Protein AF-A0A6A4EP32-F1 (afdb_monomer_lite)

Foldseek 3Di:
DPPQPPLNVVDDPVLNVVLVVLVVVLVVLVVLLVVCPDPDPVNVPDLNQVSLLSNLVSLLVNLVSLLVSNLVSVVPDDPDDDDDDDPVVVVVVSLVVSLVVSLVSLVVSLVSLCDPSHVPPLSSLVSNLSSLQSNLVSCVSVVNLVSSLVSLVVSLVSCVVSVVVVSNVVSVVVNVVSVVVVVLVVVLVVLLVQVVVCVPDVRQRPLNQLQVLQQVQADPVQKHFLVSVQVSCVSVVPPDGDDPVRSVVLQVQLLVQVVVVPPDDDDDDDPSGIDHSLSVVCSVSDVVSSVVCVVVVVD

Secondary structure (DSSP, 8-state):
---PPTTGGGS-HHHHHHHHHHHHHHHHHHHHHHHHTS--GGGTT--HHHHHHHHHHHHHHHHHHHHHHHHHHHHHS------SSSHHHHHHHHHHHHHHHHHHHHHHHHHHHTSTTTTTSHHHHHHHHHHHHHHHHHHHHTT-HHHHHHHHHHHHHHHHHTT-HHHHHHHHHHHHHHHHHHHHHHHHHHHHHHHHHTTTS----HHHHHHHHHHHHS-TTSEEEGGGHHHHHHHTT-SSPPPHHHHHHHHHHHHHHHHHH-SS----PPPTTEEEHHHHHHHHH-HHHHHHHHHTT--

pLDDT: mean 77.13, std 17.12, range [27.31, 96.81]

InterPro domains:
  IPR011992 EF-hand domain pair [SSF47473] (206-289)

Sequence (299 aa):
MTILRPGSSVLKPGVRERQRELETVITKYELLLAIGRTKNPDFESIDQQQVIFRLAECRLALARVQRTAWQIDQNGQTPIQPSGDNENDEAVDAVETMQTTLHDMLEKTRRLYQLPEVVRSIVAVQGEVQVLIETGELFTFCGNHANAMSAYAEAIRLCYNVEDEATEAILTSKLRKLQRHADAAARVEALVVERASDGDNNGESERSKLKAAFEKVADDYGFLVKNQLQAFSGELGMHEALTNSEIDDMWRQMQQNDKSAHTRDDAQRPASNAISFDTFWRWWVSDAVYDYMMKHALI

Radius of gyration: 26.86 Å; chains: 1; bounding box: 58×41×77 Å

Structure (mmCIF, N/CA/C/O backbone):
data_AF-A0A6A4EP32-F1
#
_entry.id   AF-A0A6A4EP32-F1
#
loop_
_atom_site.group_PDB
_atom_site.id
_atom_site.type_symbol
_atom_site.label_atom_id
_atom_site.label_alt_id
_atom_site.label_comp_id
_atom_site.label_asym_id
_atom_site.label_entity_id
_atom_site.label_seq_id
_atom_site.pdbx_PDB_ins_code
_atom_site.Cartn_x
_atom_site.Cartn_y
_atom_site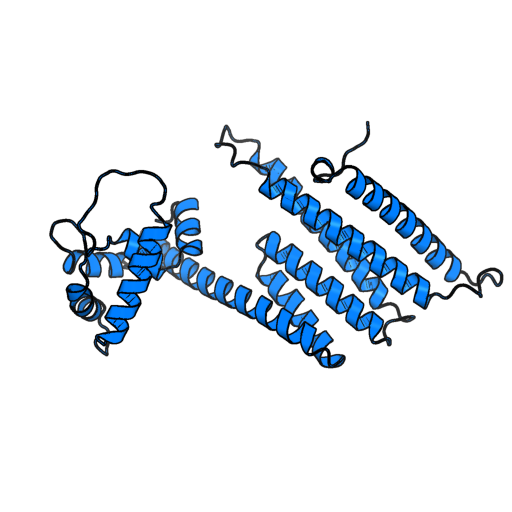.Cartn_z
_atom_site.occupancy
_atom_site.B_iso_or_equiv
_atom_site.auth_seq_id
_atom_site.auth_comp_id
_atom_site.auth_asym_id
_atom_site.auth_atom_id
_atom_site.pdbx_PDB_model_num
ATOM 1 N N . MET A 1 1 ? 18.122 8.004 30.024 1.00 27.31 1 MET A N 1
ATOM 2 C CA . MET A 1 1 ? 18.407 7.868 28.581 1.00 27.31 1 MET A CA 1
ATOM 3 C C . MET A 1 1 ? 17.093 7.631 27.859 1.00 27.31 1 MET A C 1
ATOM 5 O O . MET A 1 1 ? 16.527 6.556 27.981 1.00 27.31 1 MET A O 1
ATOM 9 N N . THR A 1 2 ? 16.548 8.645 27.187 1.00 29.61 2 THR A N 1
ATOM 10 C CA . THR A 1 2 ? 15.434 8.462 26.246 1.00 29.61 2 THR A CA 1
ATOM 11 C C . THR A 1 2 ? 15.975 7.705 25.045 1.00 29.61 2 THR A C 1
ATOM 13 O O . THR A 1 2 ? 16.729 8.282 24.267 1.00 29.61 2 THR A O 1
ATOM 16 N N . ILE A 1 3 ? 15.624 6.425 24.918 1.00 32.09 3 ILE A N 1
ATOM 17 C CA . ILE A 1 3 ? 15.825 5.672 23.680 1.00 32.09 3 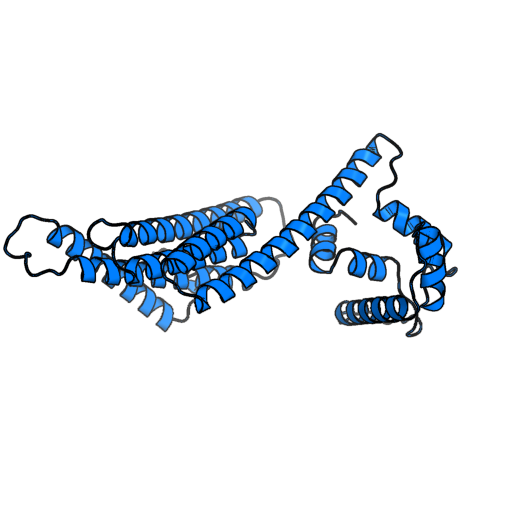ILE A CA 1
ATOM 18 C C . ILE A 1 3 ? 14.966 6.387 22.631 1.00 32.09 3 ILE A C 1
ATOM 20 O O . ILE A 1 3 ? 13.739 6.268 22.623 1.00 32.09 3 ILE A O 1
ATOM 24 N N . LEU A 1 4 ? 15.592 7.258 21.842 1.00 41.59 4 LEU A N 1
ATOM 25 C CA . LEU A 1 4 ? 14.943 7.903 20.711 1.00 41.59 4 LEU A CA 1
ATOM 26 C C . LEU A 1 4 ? 14.686 6.807 19.682 1.00 41.59 4 LEU A C 1
ATOM 28 O O . LEU A 1 4 ? 15.607 6.092 19.296 1.00 41.59 4 LEU A O 1
ATOM 32 N N . ARG A 1 5 ? 13.422 6.643 19.282 1.00 57.06 5 ARG A N 1
ATOM 33 C CA . ARG A 1 5 ? 13.056 5.669 18.251 1.00 57.06 5 ARG A CA 1
ATOM 34 C C . ARG A 1 5 ? 13.747 6.045 16.934 1.00 57.06 5 ARG A C 1
ATOM 36 O O . ARG A 1 5 ? 13.822 7.253 16.655 1.00 57.06 5 ARG A O 1
ATOM 43 N N . PRO A 1 6 ? 14.191 5.065 16.129 1.00 50.09 6 PRO A N 1
ATOM 44 C CA . PRO A 1 6 ? 14.775 5.338 14.817 1.00 50.09 6 PRO A CA 1
ATOM 45 C C . PRO A 1 6 ? 13.825 6.211 13.977 1.00 50.09 6 PRO A C 1
ATOM 47 O O . PRO A 1 6 ? 12.607 6.033 14.034 1.00 50.09 6 PRO A O 1
ATOM 50 N N . GLY A 1 7 ? 14.355 7.231 13.295 1.00 52.34 7 GLY A N 1
ATOM 51 C CA . GLY A 1 7 ? 13.591 8.213 12.508 1.00 52.34 7 GLY A CA 1
ATOM 52 C C . GLY A 1 7 ? 12.835 9.303 13.292 1.00 52.34 7 GLY A C 1
ATOM 53 O O . GLY A 1 7 ? 12.455 10.325 12.719 1.00 52.34 7 GLY A O 1
ATOM 54 N N . SER A 1 8 ? 12.638 9.175 14.613 1.00 59.09 8 SER A N 1
ATOM 55 C CA . SER A 1 8 ? 11.901 10.193 15.393 1.00 59.09 8 SER A CA 1
ATOM 56 C C . SER A 1 8 ? 12.660 11.518 15.550 1.00 59.09 8 SER A C 1
ATOM 58 O O . SER A 1 8 ? 12.040 12.561 15.756 1.00 59.09 8 SER A O 1
ATOM 60 N N . SER A 1 9 ? 13.989 11.502 15.434 1.00 62.59 9 SER A N 1
ATOM 61 C CA . SER A 1 9 ? 14.860 12.689 15.471 1.00 62.59 9 SER A CA 1
ATOM 62 C C . SER A 1 9 ? 14.571 13.670 14.332 1.00 62.59 9 SER A C 1
ATOM 64 O O . SER A 1 9 ? 14.690 14.879 14.525 1.00 62.59 9 SER A O 1
ATOM 66 N N . VAL A 1 10 ? 14.144 13.148 13.182 1.00 68.56 10 VAL A N 1
ATOM 67 C CA . VAL A 1 10 ? 13.872 13.898 11.949 1.00 68.56 10 VAL A CA 1
ATOM 68 C C . VAL A 1 10 ? 12.525 14.624 12.007 1.00 68.56 10 VAL A C 1
ATOM 70 O O . VAL A 1 10 ? 12.283 15.608 11.305 1.00 68.56 10 VAL A O 1
ATOM 73 N N . LEU A 1 11 ? 11.635 14.182 12.896 1.00 75.25 11 LEU A N 1
ATOM 74 C CA . LEU A 1 11 ? 10.330 14.795 13.078 1.00 75.25 11 LEU A CA 1
ATOM 75 C C . LEU A 1 11 ? 10.434 16.132 13.826 1.00 75.25 11 LEU A C 1
ATOM 77 O O . LEU A 1 11 ? 11.028 16.250 14.909 1.00 75.25 11 LEU A O 1
ATOM 81 N N . LYS A 1 12 ? 9.741 17.144 13.287 1.00 79.81 12 LYS A N 1
ATOM 82 C CA . LYS A 1 12 ? 9.558 18.439 13.956 1.00 79.81 12 LYS A CA 1
ATOM 83 C C . LYS A 1 12 ? 9.011 18.226 15.380 1.00 79.81 12 LYS A C 1
ATOM 85 O O . LYS A 1 12 ? 8.185 17.331 15.571 1.00 79.81 12 LYS A O 1
ATOM 90 N N . PRO A 1 13 ? 9.404 19.049 16.372 1.00 78.50 13 PRO A N 1
ATOM 91 C CA . PRO A 1 13 ? 8.991 18.873 17.769 1.00 78.50 13 PRO A CA 1
ATOM 92 C C . PRO A 1 13 ? 7.479 18.680 17.960 1.00 78.50 13 PRO A C 1
ATOM 94 O O . PRO A 1 13 ? 7.073 17.751 18.650 1.00 78.50 13 PRO A O 1
ATOM 97 N N . GLY A 1 14 ? 6.652 19.469 17.263 1.00 78.19 14 GLY A N 1
ATOM 98 C CA . GLY A 1 14 ? 5.193 19.328 17.328 1.00 78.19 14 GLY A CA 1
ATOM 99 C C . GLY A 1 14 ? 4.667 17.998 16.772 1.00 78.19 14 GLY A C 1
ATOM 100 O O . GLY A 1 14 ? 3.701 17.458 17.292 1.00 78.19 14 GLY A O 1
ATOM 101 N N . VAL A 1 15 ? 5.317 17.411 15.761 1.00 80.88 15 VAL A N 1
ATOM 102 C CA . VAL A 1 15 ? 4.914 16.100 15.215 1.00 80.88 15 VAL A CA 1
ATOM 103 C C . VAL A 1 15 ? 5.280 14.977 16.186 1.00 80.88 15 VAL A C 1
ATOM 105 O O . VAL A 1 15 ? 4.489 14.060 16.384 1.00 80.88 15 VAL A O 1
ATOM 108 N N . ARG A 1 16 ? 6.434 15.077 16.861 1.00 81.50 16 ARG A N 1
ATOM 109 C CA . ARG A 1 16 ? 6.815 14.138 17.930 1.00 81.50 16 ARG A CA 1
ATOM 110 C C . ARG A 1 16 ? 5.859 14.184 19.116 1.00 81.50 16 ARG A C 1
ATOM 112 O O . ARG A 1 16 ? 5.557 13.145 19.693 1.00 81.50 16 ARG A O 1
ATOM 119 N N . GLU A 1 17 ? 5.401 15.373 19.492 1.00 83.56 17 GLU A N 1
ATOM 120 C CA . GLU A 1 17 ? 4.406 15.534 20.552 1.00 83.56 17 GLU A CA 1
ATOM 121 C C . GLU A 1 17 ? 3.083 14.867 20.165 1.00 83.56 17 GLU A C 1
ATOM 123 O O . GLU A 1 17 ? 2.609 13.998 20.894 1.00 83.56 17 GLU A O 1
ATOM 128 N N . ARG A 1 18 ? 2.567 15.147 18.960 1.00 83.94 18 ARG A N 1
ATOM 129 C CA . ARG A 1 18 ? 1.369 14.475 18.430 1.00 83.94 18 ARG A CA 1
ATOM 130 C C . ARG A 1 18 ? 1.525 12.958 18.334 1.00 83.94 18 ARG A C 1
ATOM 132 O O . ARG A 1 18 ? 0.576 12.236 18.615 1.00 83.94 18 ARG A O 1
ATOM 139 N N . GLN A 1 19 ? 2.709 12.458 17.986 1.00 87.00 19 GLN A N 1
ATOM 140 C CA . GLN A 1 19 ? 2.992 11.023 17.984 1.00 87.00 19 GLN A CA 1
ATOM 141 C C . GLN A 1 19 ? 2.868 10.417 19.393 1.00 87.00 19 GLN A C 1
ATOM 143 O O . GLN A 1 19 ? 2.243 9.372 19.557 1.00 87.00 19 GLN A O 1
ATOM 148 N N . ARG A 1 20 ? 3.413 11.078 20.423 1.00 86.88 20 ARG A N 1
ATOM 149 C CA . ARG A 1 20 ? 3.284 10.624 21.822 1.00 86.88 20 ARG A CA 1
ATOM 150 C C . ARG A 1 20 ? 1.843 10.691 22.322 1.00 86.88 20 ARG A C 1
ATOM 152 O O . ARG A 1 20 ? 1.394 9.779 23.018 1.00 86.88 20 ARG A O 1
ATOM 159 N N . GLU A 1 21 ? 1.114 11.748 21.964 1.00 89.25 21 GLU A N 1
ATOM 160 C CA . GLU A 1 21 ? -0.321 11.855 22.247 1.00 89.25 21 GLU A CA 1
ATOM 161 C C . GLU A 1 21 ? -1.079 10.681 21.619 1.00 89.25 21 GLU A C 1
ATOM 163 O O . GLU A 1 21 ? -1.874 10.029 22.293 1.00 89.25 21 GLU A O 1
ATOM 168 N N . LEU A 1 22 ? -0.779 10.357 20.359 1.00 90.69 22 LEU A N 1
ATOM 169 C CA . LEU A 1 22 ? -1.404 9.255 19.637 1.00 90.69 22 LEU A CA 1
ATOM 170 C C . LEU A 1 22 ? -1.134 7.899 20.302 1.00 90.69 22 LEU A C 1
ATOM 172 O O . LEU A 1 22 ? -2.059 7.116 20.485 1.00 90.69 22 LEU A O 1
ATOM 176 N N . GLU A 1 23 ? 0.098 7.642 20.738 1.00 90.06 23 GLU A N 1
ATOM 177 C CA . GLU A 1 23 ? 0.464 6.430 21.490 1.00 90.06 23 GLU A CA 1
ATOM 178 C C . GLU A 1 23 ? -0.279 6.322 22.831 1.00 90.06 23 GLU A C 1
ATOM 180 O O . GLU A 1 23 ? -0.744 5.244 23.219 1.00 90.06 23 GLU A O 1
ATOM 185 N N . THR A 1 24 ? -0.456 7.450 23.521 1.00 92.44 24 THR A N 1
ATOM 186 C CA . THR A 1 24 ? -1.227 7.511 24.771 1.00 92.44 24 THR A CA 1
ATOM 187 C C . THR A 1 24 ? -2.701 7.192 24.516 1.00 92.44 24 THR A C 1
ATOM 189 O O . THR A 1 24 ? -3.322 6.424 25.253 1.00 92.44 24 THR A O 1
ATOM 192 N N . VAL A 1 25 ? -3.264 7.745 23.438 1.00 93.56 25 VAL A N 1
ATOM 193 C CA . VAL A 1 25 ? -4.648 7.498 23.018 1.00 93.56 25 VAL A CA 1
ATOM 194 C C . VAL A 1 25 ? -4.856 6.041 22.591 1.00 93.56 25 VAL A C 1
ATOM 196 O O . VAL A 1 25 ? -5.863 5.446 22.972 1.00 93.56 25 VAL A O 1
ATOM 199 N N . ILE A 1 26 ? -3.897 5.435 21.885 1.00 93.19 26 ILE A N 1
ATOM 200 C CA . ILE A 1 26 ? -3.914 4.004 21.539 1.00 93.19 26 ILE A CA 1
ATOM 201 C C . ILE A 1 26 ? -3.976 3.154 22.809 1.00 93.19 26 ILE A C 1
ATOM 203 O O . ILE A 1 26 ? -4.884 2.339 22.941 1.00 93.19 26 ILE A O 1
ATOM 207 N N . THR A 1 27 ? -3.091 3.408 23.778 1.00 93.56 27 THR A N 1
ATOM 208 C CA . THR A 1 27 ? -3.065 2.673 25.058 1.00 93.56 27 THR A CA 1
ATOM 209 C C . THR A 1 27 ? -4.408 2.778 25.790 1.00 93.56 27 THR A C 1
ATOM 211 O O . THR A 1 27 ? -4.923 1.798 26.330 1.00 93.56 27 THR A O 1
ATOM 214 N N . LYS A 1 28 ? -5.026 3.968 25.772 1.00 94.00 28 LYS A N 1
ATOM 215 C CA . LYS A 1 28 ? -6.359 4.183 26.347 1.00 94.00 28 LYS A CA 1
ATOM 216 C C . LYS A 1 28 ? -7.430 3.353 25.634 1.00 94.00 28 LYS A C 1
ATOM 218 O O . LYS A 1 28 ? -8.244 2.728 26.309 1.00 94.00 28 LYS A O 1
ATOM 223 N N . TYR A 1 29 ? -7.463 3.346 24.302 1.00 94.56 29 TYR A N 1
ATOM 224 C CA . TYR A 1 29 ? -8.459 2.573 23.556 1.00 94.56 29 TYR A CA 1
ATOM 225 C C . TYR A 1 29 ? -8.243 1.060 23.664 1.00 94.56 29 TYR A C 1
ATOM 227 O O . TYR A 1 29 ? -9.220 0.321 23.720 1.00 94.56 29 TYR A O 1
ATOM 235 N N . GLU A 1 30 ? -6.999 0.592 23.765 1.00 93.44 30 GLU A N 1
ATOM 236 C CA . GLU A 1 30 ? -6.690 -0.812 24.063 1.00 93.44 30 GLU A CA 1
ATOM 237 C C . GLU A 1 30 ? -7.248 -1.228 25.426 1.00 93.44 30 GLU A C 1
ATOM 239 O O . GLU A 1 30 ? -7.885 -2.276 25.538 1.00 93.44 30 GLU A O 1
ATOM 244 N N . LEU A 1 31 ? -7.079 -0.377 26.444 1.00 92.69 31 LEU A N 1
ATOM 245 C CA . LEU A 1 31 ? -7.653 -0.604 27.766 1.00 92.69 31 LEU A CA 1
ATOM 246 C C . LEU A 1 31 ? -9.187 -0.597 27.728 1.00 92.69 31 LEU A C 1
ATOM 248 O O . LEU A 1 31 ? -9.810 -1.487 28.298 1.00 92.69 31 LEU A O 1
ATOM 252 N N . LEU A 1 32 ? -9.801 0.367 27.034 1.00 92.06 32 LEU A N 1
ATOM 253 C CA . LEU A 1 32 ? -11.258 0.426 26.876 1.00 92.06 32 LEU A CA 1
ATOM 254 C C . LEU A 1 32 ? -11.804 -0.806 26.152 1.00 92.06 32 LEU A C 1
ATOM 256 O O . LEU A 1 32 ? -12.836 -1.330 26.555 1.00 92.06 32 LEU A O 1
ATOM 260 N N . LEU A 1 33 ? -11.106 -1.303 25.129 1.00 91.25 33 LEU A N 1
ATOM 261 C CA . LEU A 1 33 ? -11.491 -2.523 24.425 1.00 91.25 33 LEU A CA 1
ATOM 262 C C . LEU A 1 33 ? -11.362 -3.755 25.330 1.00 91.25 33 LEU A C 1
ATOM 264 O O . LEU A 1 33 ? -12.241 -4.615 25.331 1.00 91.25 33 LEU A O 1
ATOM 268 N N . ALA A 1 34 ? -10.289 -3.840 26.121 1.00 91.06 34 ALA A N 1
ATOM 269 C CA . ALA A 1 34 ? -10.085 -4.927 27.073 1.00 91.06 34 ALA A CA 1
ATOM 270 C C . ALA A 1 34 ? -11.168 -4.941 28.162 1.00 91.06 34 ALA A C 1
ATOM 272 O O . ALA A 1 34 ? -11.738 -5.993 28.446 1.00 91.06 34 ALA A O 1
ATOM 273 N N . ILE A 1 35 ? -11.487 -3.774 28.726 1.00 90.38 35 ILE A N 1
ATOM 274 C CA . ILE A 1 35 ? -12.529 -3.612 29.744 1.00 90.38 35 ILE A CA 1
ATOM 275 C C . ILE A 1 35 ? -13.919 -3.854 29.147 1.00 90.38 35 ILE A C 1
ATOM 277 O O . ILE A 1 35 ? -14.712 -4.574 29.744 1.00 90.38 35 ILE A O 1
ATOM 281 N N . GLY A 1 36 ? -14.207 -3.328 27.956 1.00 85.12 36 GLY A N 1
ATOM 282 C CA . GLY A 1 36 ? -15.492 -3.520 27.279 1.00 85.12 36 GLY A CA 1
ATOM 283 C C . GLY A 1 36 ? -15.788 -4.986 26.954 1.00 85.12 36 GLY A C 1
ATOM 284 O O . GLY A 1 36 ? -16.947 -5.379 26.915 1.00 85.12 36 GLY A O 1
ATOM 285 N N . ARG A 1 37 ? -14.754 -5.821 26.781 1.00 86.44 37 ARG A N 1
ATOM 286 C CA . ARG A 1 37 ? -14.886 -7.280 26.615 1.00 86.44 37 ARG A CA 1
ATOM 287 C C . ARG A 1 37 ? -15.150 -8.032 27.918 1.00 86.44 37 ARG A C 1
ATOM 289 O O . ARG A 1 37 ? -15.483 -9.218 27.881 1.00 86.44 37 ARG A O 1
ATOM 296 N N . THR A 1 38 ? -14.989 -7.387 29.071 1.00 84.38 38 THR A N 1
ATOM 297 C CA . THR A 1 38 ? -15.358 -7.997 30.350 1.00 84.38 38 THR A CA 1
ATOM 298 C C . THR A 1 38 ? -16.879 -8.042 30.474 1.00 84.38 38 THR A C 1
ATOM 300 O O . THR A 1 38 ? -17.571 -7.113 30.076 1.00 84.38 38 THR A O 1
ATOM 303 N N . LYS A 1 39 ? -17.429 -9.111 31.062 1.00 74.81 39 LYS A N 1
ATOM 304 C CA . LYS A 1 39 ? -18.876 -9.230 31.339 1.00 74.81 39 LYS A CA 1
ATOM 305 C C . LYS A 1 39 ? -19.321 -8.373 32.538 1.00 74.81 39 LYS A C 1
ATOM 307 O O . LYS A 1 39 ? -20.235 -8.762 33.259 1.00 74.81 39 LYS A O 1
ATOM 312 N N . ASN A 1 40 ? -18.620 -7.276 32.816 1.00 83.69 40 ASN A N 1
ATOM 313 C CA . ASN A 1 40 ? -18.935 -6.409 33.940 1.00 83.69 40 ASN A CA 1
ATOM 314 C C . ASN A 1 40 ? -20.042 -5.419 33.518 1.00 83.69 40 ASN A C 1
ATOM 316 O O . ASN A 1 40 ? -19.824 -4.658 32.572 1.00 83.69 40 ASN A O 1
ATOM 320 N N . PRO A 1 41 ? -21.201 -5.409 34.206 1.00 83.38 41 PRO A N 1
ATOM 321 C CA . PRO A 1 41 ? -22.326 -4.534 33.870 1.00 83.38 41 PRO A CA 1
ATOM 322 C C . PRO A 1 41 ? -21.984 -3.038 33.938 1.00 83.38 41 PRO A C 1
ATOM 324 O O . PRO A 1 41 ? -22.569 -2.251 33.198 1.00 83.38 41 PRO A O 1
ATOM 327 N N . ASP A 1 42 ? -20.994 -2.632 34.740 1.00 85.25 42 ASP A N 1
ATOM 328 C CA . ASP A 1 42 ? -20.577 -1.225 34.847 1.00 85.25 42 ASP A CA 1
ATOM 329 C C . ASP A 1 42 ? -20.026 -0.663 33.520 1.00 85.25 42 ASP A C 1
ATOM 331 O O . ASP A 1 42 ? -20.008 0.552 33.306 1.00 85.25 42 ASP A O 1
ATOM 335 N N . PHE A 1 43 ? -19.591 -1.539 32.607 1.00 84.81 43 PHE A N 1
ATOM 336 C CA . PHE A 1 43 ? -18.990 -1.180 31.321 1.00 84.81 43 PHE A CA 1
ATOM 337 C C . PHE A 1 43 ? -19.860 -1.542 30.110 1.00 84.81 43 PHE A C 1
ATOM 339 O O . PHE A 1 43 ? -19.412 -1.403 28.974 1.00 84.81 43 PHE A O 1
ATOM 346 N N . GLU A 1 44 ? -21.114 -1.948 30.327 1.00 80.12 44 GLU A N 1
ATOM 347 C CA . GLU A 1 44 ? -22.052 -2.329 29.259 1.00 80.12 44 GLU A CA 1
ATOM 348 C C . GLU A 1 44 ? -22.389 -1.159 28.313 1.00 80.12 44 GLU A C 1
ATOM 350 O O . GLU A 1 44 ? -22.744 -1.363 27.156 1.00 80.12 44 GLU A O 1
ATOM 355 N N . SER A 1 45 ? -22.207 0.082 28.776 1.00 86.06 45 SER A N 1
ATOM 356 C CA . SER A 1 45 ? -22.406 1.299 27.975 1.00 86.06 45 SER A CA 1
ATOM 357 C C . SER A 1 45 ? -21.283 1.594 26.969 1.00 86.06 45 SER A C 1
ATOM 359 O O . SER A 1 45 ? -21.420 2.516 26.162 1.00 86.06 45 SER A O 1
ATOM 361 N N . ILE A 1 46 ? -20.167 0.853 27.000 1.00 87.44 46 ILE A N 1
ATOM 362 C CA . ILE A 1 46 ? -19.061 1.049 26.059 1.00 87.44 46 ILE A CA 1
ATOM 363 C C . ILE A 1 46 ? -19.452 0.488 24.689 1.00 87.44 46 ILE A C 1
ATOM 365 O O . ILE A 1 46 ? -19.570 -0.724 24.508 1.00 87.44 46 ILE A O 1
ATOM 369 N N . ASP A 1 47 ? -19.556 1.368 23.693 1.00 90.69 47 ASP A N 1
ATOM 370 C CA . ASP A 1 47 ? -19.692 0.966 22.294 1.00 90.69 47 ASP A CA 1
ATOM 371 C C . ASP A 1 47 ? -18.379 0.350 21.786 1.00 90.69 47 ASP A C 1
ATOM 373 O O . ASP A 1 47 ? -17.424 1.040 21.408 1.00 90.69 47 ASP A O 1
ATOM 377 N N . GLN A 1 48 ? -18.333 -0.982 21.779 1.00 90.06 48 GLN A N 1
ATOM 378 C CA . GLN A 1 48 ? -17.169 -1.740 21.330 1.00 90.06 48 GLN A CA 1
ATOM 379 C C . GLN A 1 48 ? -16.835 -1.478 19.857 1.00 90.06 48 GLN A C 1
ATOM 381 O O . GLN A 1 48 ? -15.654 -1.419 19.517 1.00 90.06 48 GLN A O 1
ATOM 386 N N . GLN A 1 49 ? -17.833 -1.280 18.986 1.00 92.12 49 GLN A N 1
ATOM 387 C CA . GLN A 1 49 ? -17.591 -1.027 17.563 1.00 92.12 49 GLN A CA 1
ATOM 388 C C . GLN A 1 49 ? -16.865 0.300 17.382 1.00 92.12 49 GLN A C 1
ATOM 390 O O . GLN A 1 49 ? -15.841 0.370 16.699 1.00 92.12 49 GLN A O 1
ATOM 395 N N . GLN A 1 50 ? -17.350 1.346 18.054 1.00 93.31 50 GLN A N 1
ATOM 396 C CA . GLN A 1 50 ? -16.715 2.656 18.012 1.00 93.31 50 GLN A CA 1
ATOM 397 C C . GLN A 1 50 ? -15.291 2.616 18.579 1.00 93.31 50 GLN A C 1
ATOM 399 O O . GLN A 1 50 ? -14.384 3.198 17.983 1.00 93.31 50 GLN A O 1
ATOM 404 N N . VAL A 1 51 ? -15.067 1.909 19.692 1.00 93.94 51 VAL A N 1
ATOM 405 C CA . VAL A 1 51 ? -13.722 1.743 20.267 1.00 93.94 51 VAL A CA 1
ATOM 406 C C . VAL A 1 51 ? -12.782 1.040 19.285 1.00 93.94 51 VAL A C 1
ATOM 408 O O . VAL A 1 51 ? -11.652 1.495 19.109 1.00 93.94 51 VAL A O 1
ATOM 411 N N . ILE A 1 52 ? -13.240 -0.020 18.612 1.00 94.88 52 ILE A N 1
ATOM 412 C CA . ILE A 1 52 ? -12.452 -0.746 17.606 1.00 94.88 52 ILE A CA 1
ATOM 413 C C . ILE A 1 52 ? -12.072 0.177 16.444 1.00 94.88 52 ILE A C 1
ATOM 415 O O . ILE A 1 52 ? -10.892 0.251 16.097 1.00 94.88 52 ILE A O 1
ATOM 419 N N . PHE A 1 53 ? -13.033 0.920 15.883 1.00 95.25 53 PHE A N 1
ATOM 420 C CA . PHE A 1 53 ? -12.763 1.845 14.781 1.00 95.25 53 PHE A CA 1
ATOM 421 C C . PHE A 1 53 ? -11.762 2.931 15.179 1.00 95.25 53 PHE A C 1
ATOM 423 O O . PHE A 1 53 ? -10.777 3.140 14.473 1.00 95.25 53 PHE A O 1
ATOM 430 N N . ARG A 1 54 ? -11.949 3.570 16.342 1.00 94.75 54 ARG A N 1
ATOM 431 C CA . ARG A 1 54 ? -11.031 4.611 16.829 1.00 94.75 54 ARG A CA 1
ATOM 432 C C . ARG A 1 54 ? -9.635 4.076 17.110 1.00 94.75 54 ARG A C 1
ATOM 434 O O . ARG A 1 54 ? -8.653 4.724 16.757 1.00 94.75 54 ARG A O 1
ATOM 441 N N . LEU A 1 55 ? -9.531 2.891 17.709 1.00 95.44 55 LEU A N 1
ATOM 442 C CA . LEU A 1 55 ? -8.243 2.249 17.946 1.00 95.44 55 LEU A CA 1
ATOM 443 C C . LEU A 1 55 ? -7.508 1.979 16.628 1.00 95.44 55 LEU A C 1
ATOM 445 O O . LEU A 1 55 ? -6.318 2.280 16.514 1.00 95.44 55 LEU A O 1
ATOM 449 N N . ALA A 1 56 ? -8.213 1.429 15.639 1.00 95.06 56 ALA A N 1
ATOM 450 C CA . ALA A 1 56 ? -7.638 1.101 14.344 1.00 95.06 56 ALA A CA 1
ATOM 451 C C . ALA A 1 56 ? -7.192 2.361 13.580 1.00 95.06 56 ALA A C 1
ATOM 453 O O . ALA A 1 56 ? -6.059 2.410 13.102 1.00 95.06 56 ALA A O 1
ATOM 454 N N . GLU A 1 57 ? -8.015 3.416 13.566 1.00 94.81 57 GLU A N 1
ATOM 455 C CA . GLU A 1 57 ? -7.665 4.728 13.001 1.00 94.81 57 GLU A CA 1
ATOM 456 C C . GLU A 1 57 ? -6.393 5.303 13.642 1.00 94.81 57 GLU A C 1
ATOM 458 O O . GLU A 1 57 ? -5.483 5.752 12.940 1.00 94.81 57 GLU A O 1
ATOM 463 N N . CYS A 1 58 ? -6.295 5.260 14.977 1.00 94.62 58 CYS A N 1
ATOM 464 C CA . CYS A 1 58 ? -5.126 5.771 15.685 1.00 94.62 58 CYS A CA 1
ATOM 465 C C . CYS A 1 58 ? -3.859 4.965 15.373 1.00 94.62 58 CYS A C 1
ATOM 467 O O . CYS A 1 58 ? -2.804 5.556 15.132 1.00 94.62 58 CYS A O 1
ATOM 469 N N . ARG A 1 59 ? -3.941 3.629 15.344 1.00 94.88 59 ARG A N 1
ATOM 470 C CA . ARG A 1 59 ? -2.791 2.773 15.008 1.00 94.88 59 ARG A CA 1
ATOM 471 C C . ARG A 1 59 ? -2.325 2.974 13.569 1.00 94.88 59 ARG A C 1
ATOM 473 O O . ARG A 1 59 ? -1.125 3.080 13.329 1.00 94.88 59 ARG A O 1
ATOM 480 N N . LEU A 1 60 ? -3.261 3.099 12.633 1.00 94.75 60 LEU A N 1
ATOM 481 C CA . LEU A 1 60 ? -2.967 3.394 11.235 1.00 94.75 60 LEU A CA 1
ATOM 482 C C . LEU A 1 60 ? -2.276 4.757 11.076 1.00 94.75 60 LEU A C 1
ATOM 484 O O . LEU A 1 60 ? -1.277 4.873 10.366 1.00 94.75 60 LEU A O 1
ATOM 488 N N . ALA A 1 61 ? -2.766 5.787 11.772 1.00 93.44 61 ALA A N 1
ATOM 489 C CA . ALA A 1 61 ? -2.128 7.100 11.789 1.00 93.44 61 ALA A CA 1
ATOM 490 C C . ALA A 1 61 ? -0.705 7.040 12.372 1.00 93.44 61 ALA A C 1
ATOM 492 O O . ALA A 1 61 ? 0.202 7.681 11.841 1.00 93.44 61 ALA A O 1
ATOM 493 N N . LEU A 1 62 ? -0.482 6.236 13.416 1.00 92.31 62 LEU A N 1
ATOM 494 C CA . LEU A 1 62 ? 0.844 6.060 14.006 1.00 92.31 62 LEU A CA 1
ATOM 495 C C . LEU A 1 62 ? 1.802 5.376 13.024 1.00 92.31 62 LEU A C 1
ATOM 497 O O . LEU A 1 62 ? 2.911 5.871 12.824 1.00 92.31 62 LEU A O 1
ATOM 501 N N . ALA A 1 63 ? 1.358 4.297 12.374 1.00 91.88 63 ALA A N 1
ATOM 502 C CA . ALA A 1 63 ? 2.143 3.585 11.368 1.00 91.88 63 ALA A CA 1
ATOM 503 C C . ALA A 1 63 ? 2.548 4.510 10.207 1.00 91.88 63 ALA A C 1
ATOM 505 O O . ALA A 1 63 ? 3.706 4.517 9.795 1.00 91.88 63 ALA A O 1
ATOM 506 N N . ARG A 1 64 ? 1.635 5.370 9.736 1.00 91.94 64 ARG A N 1
ATOM 507 C CA . ARG A 1 64 ? 1.913 6.393 8.710 1.00 91.94 64 ARG A CA 1
ATOM 508 C C . ARG A 1 64 ? 2.979 7.393 9.136 1.00 91.94 64 ARG A C 1
ATOM 510 O O . ARG A 1 64 ? 3.892 7.685 8.362 1.00 91.94 64 ARG A O 1
ATOM 517 N N . VAL A 1 65 ? 2.863 7.928 10.353 1.00 90.19 65 VAL A N 1
ATOM 518 C CA . VAL A 1 65 ? 3.837 8.887 10.895 1.00 90.19 65 VAL A CA 1
ATOM 519 C C . VAL A 1 65 ? 5.211 8.237 11.003 1.00 90.19 65 VAL A C 1
ATOM 521 O O . VAL A 1 65 ? 6.192 8.834 10.569 1.00 90.19 65 VAL A O 1
ATOM 524 N N . GLN A 1 66 ? 5.286 7.010 11.518 1.00 88.69 66 GLN A N 1
ATOM 525 C CA . GLN A 1 66 ? 6.548 6.286 11.662 1.00 88.69 66 GLN A CA 1
ATOM 526 C C . GLN A 1 66 ? 7.162 5.906 10.312 1.00 88.69 66 GLN A C 1
ATOM 528 O O . GLN A 1 66 ? 8.349 6.150 10.113 1.00 88.69 66 GLN A O 1
ATOM 533 N N . ARG A 1 67 ? 6.366 5.405 9.357 1.00 89.38 67 ARG A N 1
ATOM 534 C CA . ARG A 1 67 ? 6.822 5.151 7.982 1.00 89.38 67 ARG A CA 1
ATOM 535 C C . ARG A 1 67 ? 7.382 6.420 7.354 1.00 89.38 67 ARG A C 1
ATOM 537 O O . ARG A 1 67 ? 8.475 6.398 6.809 1.00 89.38 67 ARG A O 1
ATOM 544 N N . THR A 1 68 ? 6.656 7.531 7.444 1.00 87.31 68 THR A N 1
ATOM 545 C CA . THR A 1 68 ? 7.095 8.806 6.859 1.00 87.31 68 THR A CA 1
ATOM 546 C C . THR A 1 68 ? 8.372 9.311 7.529 1.00 87.31 68 THR A C 1
ATOM 548 O O . THR A 1 68 ? 9.289 9.750 6.846 1.00 87.31 68 THR A O 1
ATOM 551 N N . ALA A 1 69 ? 8.464 9.220 8.858 1.00 85.56 69 ALA A N 1
ATOM 552 C CA . ALA A 1 69 ? 9.671 9.579 9.599 1.00 85.56 69 ALA A CA 1
ATOM 553 C C . ALA A 1 69 ? 10.878 8.761 9.130 1.00 85.56 69 ALA A C 1
ATOM 555 O O . ALA A 1 69 ? 11.930 9.325 8.846 1.00 85.56 69 ALA A O 1
ATOM 556 N N . TRP A 1 70 ? 10.688 7.449 8.990 1.00 85.31 70 TRP A N 1
ATOM 557 C CA . TRP A 1 70 ? 11.706 6.532 8.502 1.00 85.31 70 TRP A CA 1
ATOM 558 C C . TRP A 1 70 ? 12.124 6.838 7.058 1.00 85.31 70 TRP A C 1
ATOM 560 O O . TRP A 1 70 ? 13.312 6.906 6.769 1.00 85.31 70 TRP A O 1
ATOM 570 N N . GLN A 1 71 ? 11.172 7.130 6.168 1.00 83.12 71 GLN A N 1
ATOM 571 C CA . GLN A 1 71 ? 11.466 7.538 4.791 1.00 83.12 71 GLN A CA 1
ATOM 572 C C . GLN A 1 71 ? 12.302 8.820 4.721 1.00 83.12 71 GLN A C 1
ATOM 574 O O . GLN A 1 71 ? 13.213 8.915 3.904 1.00 83.12 71 GLN A O 1
ATOM 579 N N . ILE A 1 72 ? 12.005 9.816 5.560 1.00 81.69 72 ILE A N 1
ATOM 580 C CA . ILE A 1 72 ? 12.776 11.067 5.580 1.00 81.69 72 ILE A CA 1
ATOM 581 C C . ILE A 1 72 ? 14.179 10.822 6.148 1.00 81.69 72 ILE A C 1
ATOM 583 O O . ILE A 1 72 ? 15.137 11.377 5.623 1.00 81.69 72 ILE A O 1
ATOM 587 N N . ASP A 1 73 ? 14.307 9.988 7.181 1.00 80.62 73 ASP A N 1
ATOM 588 C CA . ASP A 1 73 ? 15.597 9.610 7.773 1.00 80.62 73 ASP A CA 1
ATOM 589 C C . ASP A 1 73 ? 16.516 8.942 6.741 1.00 80.62 73 ASP A C 1
ATOM 591 O O . ASP A 1 73 ? 17.653 9.368 6.559 1.00 80.62 73 ASP A O 1
ATOM 595 N N . GLN A 1 74 ? 15.980 7.991 5.972 1.00 76.19 74 GLN A N 1
ATOM 596 C CA . GLN A 1 74 ? 16.697 7.309 4.889 1.00 76.19 74 GLN A CA 1
ATOM 597 C C . GLN A 1 74 ? 17.056 8.257 3.732 1.00 76.19 74 GLN A C 1
ATOM 599 O O . GLN A 1 74 ? 18.165 8.211 3.214 1.00 76.19 74 GLN A O 1
ATOM 604 N N . ASN A 1 75 ? 16.161 9.178 3.358 1.00 68.75 75 ASN A N 1
ATOM 605 C CA . ASN A 1 75 ? 16.445 10.173 2.315 1.00 68.75 75 ASN A CA 1
ATOM 606 C C . ASN A 1 75 ? 17.438 11.265 2.766 1.00 68.75 75 ASN A C 1
ATOM 608 O O . ASN A 1 75 ? 18.028 11.942 1.924 1.00 68.75 75 ASN A O 1
ATOM 612 N N . GLY A 1 76 ? 17.580 11.487 4.077 1.00 59.38 76 GLY A N 1
ATOM 613 C CA . GLY A 1 76 ? 18.495 12.464 4.671 1.00 59.38 76 GLY A CA 1
ATOM 614 C C . GLY A 1 76 ? 19.924 11.949 4.854 1.00 59.38 76 GLY A C 1
ATOM 615 O O . GLY A 1 76 ? 20.833 12.751 5.077 1.00 59.38 76 GLY A O 1
ATOM 616 N N . GLN A 1 77 ? 20.140 10.637 4.738 1.00 58.31 77 GLN A N 1
ATOM 617 C CA . GLN A 1 77 ? 21.467 10.035 4.717 1.00 58.31 77 GLN A CA 1
ATOM 618 C C . GLN A 1 77 ? 22.092 10.275 3.334 1.00 58.31 77 GLN A C 1
ATOM 620 O O . GLN A 1 77 ? 21.745 9.637 2.343 1.00 58.31 77 GLN A O 1
ATOM 625 N N . THR A 1 78 ? 23.010 11.242 3.240 1.00 37.53 78 THR A N 1
ATOM 626 C CA . THR A 1 78 ? 23.912 11.354 2.082 1.00 37.53 78 THR A CA 1
ATOM 627 C C . THR A 1 78 ? 24.655 10.032 1.888 1.00 37.53 78 THR A C 1
ATOM 629 O O . THR A 1 78 ? 25.038 9.444 2.899 1.00 37.53 78 THR A O 1
ATOM 632 N N . PRO A 1 79 ? 24.918 9.583 0.644 1.00 39.69 79 PRO A N 1
ATOM 633 C CA . PRO A 1 79 ? 25.720 8.389 0.411 1.00 39.69 79 PRO A CA 1
ATOM 634 C C . PRO A 1 79 ? 27.111 8.625 1.002 1.00 39.69 79 PRO A C 1
ATOM 636 O O . PRO A 1 79 ? 27.914 9.379 0.450 1.00 39.69 79 PRO A O 1
ATOM 639 N N . ILE A 1 80 ? 27.362 8.046 2.175 1.00 38.59 80 ILE A N 1
ATOM 640 C CA . ILE A 1 80 ? 28.678 8.037 2.799 1.00 38.59 80 ILE A CA 1
ATOM 641 C C . ILE A 1 80 ? 29.538 7.177 1.875 1.00 38.59 80 ILE A C 1
ATOM 643 O O . ILE A 1 80 ? 29.192 6.036 1.571 1.00 38.59 80 ILE A O 1
ATOM 647 N N . GLN A 1 81 ? 30.606 7.770 1.337 1.00 36.28 81 GLN A N 1
ATOM 648 C CA . GLN A 1 81 ? 31.605 7.034 0.568 1.00 36.28 81 GLN A CA 1
ATOM 649 C C . GLN A 1 81 ? 32.060 5.813 1.379 1.00 36.28 81 GLN A C 1
ATOM 651 O O . GLN A 1 81 ? 32.248 5.945 2.587 1.00 36.28 81 GLN A O 1
ATOM 656 N N . PRO A 1 82 ? 32.243 4.645 0.743 1.00 35.22 82 PRO A N 1
ATOM 657 C CA . PRO A 1 82 ? 32.483 3.402 1.454 1.00 35.22 82 PRO A CA 1
ATOM 658 C C . PRO A 1 82 ? 33.841 3.475 2.150 1.00 35.22 82 PRO A C 1
ATOM 660 O O . PRO A 1 82 ? 34.889 3.343 1.520 1.00 35.22 82 PRO A O 1
ATOM 663 N N . SER A 1 83 ? 33.828 3.694 3.460 1.00 37.06 83 SER A N 1
ATOM 664 C CA . SER A 1 83 ? 34.976 3.458 4.323 1.00 37.06 83 SER A CA 1
ATOM 665 C C . SER A 1 83 ? 34.726 2.191 5.136 1.00 37.06 83 SER A C 1
ATOM 667 O O . SER A 1 83 ? 34.087 2.243 6.175 1.00 37.06 83 SER A O 1
ATOM 669 N N . GLY A 1 84 ? 35.264 1.071 4.647 1.00 40.00 84 GLY A N 1
ATOM 670 C CA . GLY A 1 84 ? 35.702 -0.071 5.459 1.00 40.00 84 GLY A CA 1
ATOM 671 C C . GLY A 1 84 ? 34.631 -0.913 6.164 1.00 40.00 84 GLY A C 1
ATOM 672 O O . GLY A 1 84 ? 34.349 -0.709 7.338 1.00 40.00 84 GLY A O 1
ATOM 673 N N . ASP A 1 85 ? 34.144 -1.929 5.454 1.00 45.38 85 ASP A N 1
ATOM 674 C CA . ASP A 1 85 ? 33.897 -3.326 5.867 1.00 45.38 85 ASP A CA 1
ATOM 675 C C . ASP A 1 85 ? 33.108 -3.702 7.141 1.00 45.38 85 ASP A C 1
ATOM 677 O O . ASP A 1 85 ? 32.951 -4.895 7.363 1.00 45.38 85 ASP A O 1
ATOM 681 N N . ASN A 1 86 ? 32.531 -2.790 7.932 1.00 44.44 86 ASN A N 1
ATOM 682 C CA . ASN A 1 86 ? 31.701 -3.189 9.094 1.00 44.44 86 ASN A CA 1
ATOM 683 C C . ASN A 1 86 ? 30.368 -2.432 9.271 1.00 44.44 86 ASN A C 1
ATOM 685 O O . ASN A 1 86 ? 29.595 -2.789 10.153 1.00 44.44 86 ASN A O 1
ATOM 689 N N . GLU A 1 87 ? 30.059 -1.414 8.460 1.00 47.25 87 GLU A N 1
ATOM 690 C CA . GLU A 1 87 ? 28.831 -0.605 8.636 1.00 47.25 87 GLU A CA 1
ATOM 691 C C . GLU A 1 87 ? 27.612 -1.120 7.845 1.00 47.25 87 GLU A C 1
ATOM 693 O O . GLU A 1 87 ? 26.482 -0.710 8.111 1.00 47.25 87 GLU A O 1
ATOM 698 N N . ASN A 1 88 ? 27.807 -2.041 6.893 1.00 48.06 88 ASN A N 1
ATOM 699 C CA . ASN A 1 88 ? 26.712 -2.547 6.058 1.00 48.06 88 ASN A CA 1
ATOM 700 C C . ASN A 1 88 ? 25.776 -3.512 6.803 1.00 48.06 88 ASN A C 1
ATOM 702 O O . ASN A 1 88 ? 24.570 -3.456 6.572 1.00 48.06 88 ASN A O 1
ATOM 706 N N . ASP A 1 89 ? 26.289 -4.350 7.709 1.00 45.97 89 ASP A N 1
ATOM 707 C CA . ASP A 1 89 ? 25.455 -5.335 8.418 1.00 45.97 89 ASP A CA 1
ATOM 708 C C . ASP A 1 89 ? 24.506 -4.661 9.426 1.00 45.97 89 ASP A C 1
ATOM 710 O O . ASP A 1 89 ? 23.323 -4.991 9.476 1.00 45.97 89 ASP A O 1
ATOM 714 N N . GLU A 1 90 ? 24.962 -3.637 10.160 1.00 47.78 90 GLU A N 1
ATOM 715 C CA . GLU A 1 90 ? 24.108 -2.926 11.128 1.00 47.78 90 GLU A CA 1
ATOM 716 C C . GLU A 1 90 ? 23.007 -2.084 10.454 1.00 47.78 90 GLU A C 1
ATOM 718 O O . GLU A 1 90 ? 21.897 -1.960 10.981 1.00 47.78 90 GLU A O 1
ATOM 723 N N . ALA A 1 91 ? 23.283 -1.506 9.279 1.00 52.94 91 ALA A N 1
ATOM 724 C CA . ALA A 1 91 ? 22.307 -0.714 8.529 1.00 52.94 91 ALA A CA 1
ATOM 725 C C . ALA A 1 91 ? 21.215 -1.589 7.886 1.00 52.94 91 ALA A C 1
ATOM 727 O O . ALA A 1 91 ? 20.041 -1.206 7.886 1.00 52.94 91 ALA A O 1
ATOM 728 N N . VAL A 1 92 ? 21.586 -2.770 7.378 1.00 54.25 92 VAL A N 1
ATOM 729 C CA . VAL A 1 92 ? 20.649 -3.760 6.824 1.00 54.25 92 VAL A CA 1
ATOM 730 C C . VAL A 1 92 ? 19.759 -4.331 7.933 1.00 54.25 92 VAL A C 1
ATOM 732 O O . VAL A 1 92 ? 18.533 -4.320 7.783 1.00 54.25 92 VAL A O 1
ATOM 735 N N . ASP A 1 93 ? 20.334 -4.679 9.088 1.00 56.94 93 ASP A N 1
ATOM 736 C CA . ASP A 1 93 ? 19.578 -5.135 10.262 1.00 56.94 93 ASP A CA 1
ATOM 737 C C . ASP A 1 93 ? 18.599 -4.058 10.774 1.00 56.94 93 ASP A C 1
ATOM 739 O O . ASP A 1 93 ? 17.451 -4.349 11.129 1.00 56.94 93 ASP A O 1
ATOM 743 N N . ALA A 1 94 ? 18.993 -2.779 10.778 1.00 59.53 94 ALA A N 1
ATOM 744 C CA . ALA A 1 94 ? 18.123 -1.674 11.194 1.00 59.53 94 ALA A CA 1
ATOM 745 C C . ALA A 1 94 ? 16.944 -1.422 10.225 1.00 59.53 94 ALA A C 1
ATOM 747 O O . ALA A 1 94 ? 15.842 -1.051 10.650 1.00 59.53 94 ALA A O 1
ATOM 748 N N . VAL A 1 95 ? 17.151 -1.628 8.922 1.00 60.25 95 VAL A N 1
ATOM 749 C CA . VAL A 1 95 ? 16.112 -1.503 7.885 1.00 60.25 95 VAL A CA 1
ATOM 750 C C . VAL A 1 95 ? 15.123 -2.667 7.957 1.00 60.25 95 VAL A C 1
ATOM 752 O O . VAL A 1 95 ? 13.908 -2.440 7.970 1.00 60.25 95 VAL A O 1
ATOM 755 N N . GLU A 1 96 ? 15.621 -3.898 8.074 1.00 66.50 96 GLU A N 1
ATOM 756 C CA . GLU A 1 96 ? 14.796 -5.106 8.164 1.00 66.50 96 GLU A CA 1
ATOM 757 C C . GLU A 1 96 ? 13.957 -5.125 9.454 1.00 66.50 96 GLU A C 1
ATOM 759 O O . GLU A 1 96 ? 12.762 -5.454 9.440 1.00 66.50 96 GLU A O 1
ATOM 764 N N . THR A 1 97 ? 14.531 -4.665 10.569 1.00 79.25 97 THR A N 1
ATOM 765 C CA . THR A 1 97 ? 13.811 -4.539 11.845 1.00 79.25 97 THR A CA 1
ATOM 766 C C . THR A 1 97 ? 12.709 -3.478 11.800 1.00 79.25 97 THR A C 1
ATOM 768 O O . THR A 1 97 ? 11.614 -3.714 12.326 1.00 79.25 97 THR A O 1
ATOM 771 N N . MET A 1 98 ? 12.927 -2.333 11.140 1.00 83.75 98 MET A N 1
ATOM 772 C CA . MET A 1 98 ? 11.896 -1.296 11.000 1.00 83.75 98 MET A CA 1
ATOM 773 C C . MET A 1 98 ? 10.768 -1.728 10.059 1.00 83.75 98 MET A C 1
ATOM 775 O O . MET A 1 98 ? 9.592 -1.567 10.397 1.00 83.75 98 MET A O 1
ATOM 779 N N . GLN A 1 99 ? 11.106 -2.322 8.911 1.00 86.56 99 GLN A N 1
ATOM 780 C CA . GLN A 1 99 ? 10.121 -2.876 7.983 1.00 86.56 99 GLN A CA 1
ATOM 781 C C . GLN A 1 99 ? 9.222 -3.896 8.687 1.00 86.56 99 GLN A C 1
ATOM 783 O O . GLN A 1 99 ? 7.996 -3.801 8.601 1.00 86.56 99 GLN A O 1
ATOM 788 N N . THR A 1 100 ? 9.820 -4.838 9.418 1.00 88.31 100 THR A N 1
ATOM 789 C CA . THR A 1 100 ? 9.084 -5.878 10.148 1.00 88.31 100 THR A CA 1
ATOM 790 C C . THR A 1 100 ? 8.193 -5.275 11.232 1.00 88.31 100 THR A C 1
ATOM 792 O O . THR A 1 100 ? 7.031 -5.657 11.358 1.00 88.31 100 THR A O 1
ATOM 795 N N . THR A 1 101 ? 8.694 -4.279 11.969 1.00 88.88 101 THR A N 1
ATOM 796 C CA . THR A 1 101 ? 7.924 -3.579 13.010 1.00 88.88 101 THR A CA 1
ATOM 797 C C . THR A 1 101 ? 6.705 -2.862 12.427 1.00 88.88 101 THR A C 1
ATOM 799 O O . THR A 1 101 ? 5.593 -3.019 12.931 1.00 88.88 101 THR A O 1
ATOM 802 N N . LEU A 1 102 ? 6.885 -2.095 11.347 1.00 91.38 102 LEU A N 1
ATOM 803 C CA . LEU A 1 102 ? 5.787 -1.385 10.685 1.00 91.38 102 LEU A CA 1
ATOM 804 C C . LEU A 1 102 ? 4.777 -2.354 10.069 1.00 91.38 102 LEU A C 1
ATOM 806 O O . LEU A 1 102 ? 3.571 -2.122 10.165 1.00 91.38 102 LEU A O 1
ATOM 810 N N . HIS A 1 103 ? 5.249 -3.452 9.480 1.00 93.56 103 HIS A N 1
ATOM 811 C CA . HIS A 1 103 ? 4.378 -4.483 8.934 1.00 93.56 103 HIS A CA 1
ATOM 812 C C . HIS A 1 103 ? 3.540 -5.160 10.029 1.00 93.56 103 HIS A C 1
ATOM 814 O O . HIS A 1 103 ? 2.325 -5.259 9.881 1.00 93.56 103 HIS A O 1
ATOM 820 N N . ASP A 1 104 ? 4.144 -5.535 11.161 1.00 92.88 104 ASP A N 1
ATOM 821 C CA . ASP A 1 104 ? 3.425 -6.092 12.314 1.00 92.88 104 ASP A CA 1
ATOM 822 C C . ASP A 1 104 ? 2.388 -5.104 12.875 1.00 92.88 104 ASP A C 1
ATOM 824 O O . ASP A 1 104 ? 1.263 -5.489 13.198 1.00 92.88 104 ASP A O 1
ATOM 828 N N . MET A 1 105 ? 2.712 -3.809 12.934 1.00 93.31 105 MET A N 1
ATOM 829 C CA . MET A 1 105 ? 1.752 -2.778 13.336 1.00 93.31 105 MET A CA 1
ATOM 830 C C . MET A 1 105 ? 0.559 -2.680 12.379 1.00 93.31 105 MET A C 1
ATOM 832 O O . MET A 1 105 ? -0.586 -2.577 12.834 1.00 93.31 105 MET A O 1
ATOM 836 N N . LEU A 1 106 ? 0.805 -2.718 11.068 1.00 95.88 106 LEU A N 1
ATOM 837 C CA . LEU A 1 106 ? -0.247 -2.695 10.051 1.00 95.88 106 LEU A CA 1
ATOM 838 C C . LEU A 1 106 ? -1.102 -3.964 10.124 1.00 95.88 106 LEU A C 1
ATOM 840 O O . LEU A 1 106 ? -2.322 -3.861 10.185 1.00 95.88 106 LEU A O 1
ATOM 844 N N . GLU A 1 107 ? -0.494 -5.138 10.254 1.00 95.50 107 GLU A N 1
ATOM 845 C CA . GLU A 1 107 ? -1.196 -6.417 10.392 1.00 95.50 107 GLU A CA 1
ATOM 846 C C . GLU A 1 107 ? -2.057 -6.465 11.669 1.00 95.50 107 GLU A C 1
ATOM 848 O O . GLU A 1 107 ? -3.241 -6.809 11.635 1.00 95.50 107 GLU A O 1
ATOM 853 N N . LYS A 1 108 ? -1.526 -6.007 12.809 1.00 93.56 108 LYS A N 1
ATOM 854 C CA . LYS A 1 108 ? -2.304 -5.846 14.052 1.00 93.56 108 LYS A CA 1
ATOM 855 C C . LYS A 1 108 ? -3.462 -4.865 13.901 1.00 93.56 108 LYS A C 1
ATOM 857 O O . LYS A 1 108 ? -4.478 -5.023 14.578 1.00 93.56 108 LYS A O 1
ATOM 862 N N . THR A 1 109 ? -3.312 -3.840 13.066 1.00 96.06 109 THR A N 1
ATOM 863 C CA . THR A 1 109 ? -4.377 -2.873 12.769 1.00 96.06 109 THR A CA 1
ATOM 864 C C . THR A 1 109 ? -5.430 -3.493 11.859 1.00 96.06 109 THR A C 1
ATOM 866 O O . THR A 1 109 ? -6.620 -3.364 12.133 1.00 96.06 109 THR A O 1
ATOM 869 N N . ARG A 1 110 ? -5.010 -4.253 10.843 1.00 96.19 110 ARG A N 1
ATOM 870 C CA . ARG A 1 110 ? -5.891 -5.001 9.942 1.00 96.19 110 ARG A CA 1
ATOM 871 C C . ARG A 1 110 ? -6.818 -5.939 10.709 1.00 96.19 110 ARG A C 1
ATOM 873 O O . ARG A 1 110 ? -8.029 -5.925 10.501 1.00 96.19 110 ARG A O 1
ATOM 880 N N . ARG A 1 111 ? -6.264 -6.683 11.671 1.00 96.19 111 ARG A N 1
ATOM 881 C CA . ARG A 1 111 ? -7.022 -7.612 12.524 1.00 96.19 111 ARG A CA 1
ATOM 882 C C . ARG A 1 111 ? -8.130 -6.943 13.334 1.00 96.19 111 ARG A C 1
ATOM 884 O O . ARG A 1 111 ? -9.102 -7.612 13.661 1.00 96.19 111 ARG A O 1
ATOM 891 N N . LEU A 1 112 ? -8.017 -5.648 13.649 1.00 95.00 112 LEU A N 1
ATOM 892 C CA . LEU A 1 112 ? -9.091 -4.914 14.328 1.00 95.00 112 LEU A CA 1
ATOM 893 C C . LEU A 1 112 ? -10.320 -4.755 13.429 1.00 95.00 112 LEU A C 1
ATOM 895 O O . LEU A 1 112 ? -11.436 -4.933 13.904 1.00 95.00 112 LEU A O 1
ATOM 899 N N . TYR A 1 113 ? -10.130 -4.491 12.135 1.00 95.31 113 TYR A N 1
ATOM 900 C CA . TYR A 1 113 ? -11.230 -4.391 11.170 1.00 95.31 113 TYR A CA 1
ATOM 901 C C . TYR A 1 113 ? -11.870 -5.748 10.838 1.00 95.31 113 TYR A C 1
ATOM 903 O O . TYR A 1 113 ? -13.016 -5.805 10.402 1.00 95.31 113 TYR A O 1
ATOM 911 N N . GLN A 1 114 ? -11.164 -6.846 11.106 1.00 93.88 114 GLN A N 1
ATOM 912 C CA . GLN A 1 114 ? -11.660 -8.213 10.919 1.00 93.88 114 GLN A CA 1
ATOM 913 C C . GLN A 1 114 ? -12.375 -8.776 12.160 1.00 93.88 114 GLN A C 1
ATOM 915 O O . GLN A 1 114 ? -12.847 -9.914 12.139 1.00 93.88 114 GLN A O 1
ATOM 920 N N . LEU A 1 115 ? -12.466 -8.004 13.250 1.00 93.50 115 LEU A N 1
ATOM 921 C CA . LEU A 1 115 ? -13.159 -8.430 14.463 1.00 93.50 115 LEU A CA 1
ATOM 922 C C . LEU A 1 115 ? -14.661 -8.656 14.195 1.00 93.50 115 LEU A C 1
ATOM 924 O O . LEU A 1 115 ? -15.279 -7.832 13.513 1.00 93.50 115 LEU A O 1
ATOM 928 N N . PRO A 1 116 ? -15.278 -9.729 14.739 1.00 91.12 116 PRO A N 1
ATOM 929 C CA . PRO A 1 116 ? -16.694 -10.050 14.520 1.00 91.12 116 PRO A CA 1
ATOM 930 C C . PRO A 1 116 ? -17.654 -8.889 14.793 1.00 91.12 116 PRO A C 1
ATOM 932 O O . PRO A 1 116 ? -18.686 -8.765 14.135 1.00 91.12 116 PRO A O 1
ATOM 935 N N . GLU A 1 117 ? -17.294 -8.037 15.751 1.00 90.19 117 GLU A N 1
ATOM 936 C CA . GLU A 1 117 ? -18.031 -6.854 16.168 1.00 90.19 117 GLU A CA 1
ATOM 937 C C . GLU A 1 117 ? -18.192 -5.839 15.023 1.00 90.19 117 GLU A C 1
ATOM 939 O O . GLU A 1 117 ? -19.220 -5.167 14.964 1.00 90.19 117 GLU A O 1
ATOM 944 N N . VAL A 1 118 ? -17.222 -5.737 14.103 1.00 92.81 118 VAL A N 1
ATOM 945 C CA . VAL A 1 118 ? -17.183 -4.704 13.048 1.00 92.81 118 VAL A CA 1
ATOM 946 C C . VAL A 1 118 ? -17.089 -5.243 11.619 1.00 92.81 118 VAL A C 1
ATOM 948 O O . VAL A 1 118 ? -17.412 -4.504 10.696 1.00 92.81 118 VAL A O 1
ATOM 951 N N . VAL A 1 119 ? -16.717 -6.510 11.408 1.00 90.50 119 VAL A N 1
ATOM 952 C CA . VAL A 1 119 ? -16.372 -7.086 10.087 1.00 90.50 119 VAL A CA 1
ATOM 953 C C . VAL A 1 119 ? -17.469 -6.968 9.019 1.00 90.50 119 VAL A C 1
ATOM 955 O O . VAL A 1 119 ? -17.190 -6.992 7.826 1.00 90.50 119 VAL A O 1
ATOM 958 N N . ARG A 1 120 ? -18.737 -6.828 9.426 1.00 87.88 120 ARG A N 1
ATOM 959 C CA . ARG A 1 120 ? -19.874 -6.650 8.501 1.00 87.88 120 ARG A CA 1
ATOM 960 C C . ARG A 1 120 ? -20.103 -5.198 8.075 1.00 87.88 120 ARG A C 1
ATOM 962 O O . ARG A 1 120 ? -20.983 -4.939 7.262 1.00 87.88 120 ARG A O 1
ATOM 969 N N . SER A 1 121 ? -19.367 -4.252 8.650 1.00 91.81 121 SER A N 1
ATOM 970 C CA . SER A 1 121 ? -19.495 -2.832 8.345 1.00 91.81 121 SER A CA 1
ATOM 971 C C . SER A 1 121 ? -18.691 -2.468 7.103 1.00 91.81 121 SER A C 1
ATOM 973 O O . SER A 1 121 ? -17.513 -2.808 7.000 1.00 91.81 121 SER A O 1
ATOM 975 N N . ILE A 1 122 ? -19.290 -1.678 6.209 1.00 90.69 122 ILE A N 1
ATOM 976 C CA . ILE A 1 122 ? -18.589 -1.064 5.067 1.00 90.69 122 ILE A CA 1
ATOM 977 C C . ILE A 1 122 ? -17.376 -0.258 5.555 1.00 90.69 122 ILE A C 1
ATOM 979 O O . ILE A 1 122 ? -16.311 -0.310 4.948 1.00 90.69 122 ILE A O 1
ATOM 983 N N . VAL A 1 123 ? -17.500 0.410 6.708 1.00 91.81 123 VAL A N 1
ATOM 984 C CA . VAL A 1 123 ? -16.412 1.188 7.324 1.00 91.81 123 VAL A CA 1
ATOM 985 C C . VAL A 1 123 ? -15.234 0.293 7.717 1.00 91.81 123 VAL A C 1
ATOM 987 O O . VAL A 1 123 ? -14.083 0.709 7.614 1.00 91.81 123 VAL A O 1
ATOM 990 N N . ALA A 1 124 ? -15.495 -0.949 8.138 1.00 93.06 124 ALA A N 1
ATOM 991 C CA . ALA A 1 124 ? -14.429 -1.891 8.460 1.00 93.06 124 ALA A CA 1
ATOM 992 C C . ALA A 1 124 ? -13.671 -2.327 7.205 1.00 93.06 124 ALA A C 1
ATOM 994 O O . ALA A 1 124 ? -12.443 -2.344 7.212 1.00 93.06 124 ALA A O 1
ATOM 995 N N . VAL A 1 125 ? -14.391 -2.584 6.110 1.00 93.19 125 VAL A N 1
ATOM 996 C CA . VAL A 1 125 ? -13.774 -2.918 4.821 1.00 93.19 125 VAL A CA 1
ATOM 997 C C . VAL A 1 125 ? -12.961 -1.740 4.276 1.00 93.19 125 VAL A C 1
ATOM 999 O O . VAL A 1 125 ? -11.826 -1.930 3.851 1.00 93.19 125 VAL A O 1
ATOM 1002 N N . GLN A 1 126 ? -13.477 -0.509 4.357 1.00 92.50 126 GLN A N 1
ATOM 1003 C CA . GLN A 1 126 ? -12.728 0.699 3.982 1.00 92.50 126 GLN A CA 1
ATOM 1004 C C . GLN A 1 126 ? -11.465 0.884 4.839 1.00 92.50 126 GLN A C 1
ATOM 1006 O O . GLN A 1 126 ? -10.399 1.228 4.327 1.00 92.50 126 GLN A O 1
ATOM 1011 N N . GLY A 1 127 ? -11.560 0.611 6.142 1.00 93.50 127 GLY A N 1
ATOM 1012 C CA . GLY A 1 127 ? -10.414 0.609 7.046 1.00 93.50 127 GLY A CA 1
ATOM 1013 C C . GLY A 1 127 ? -9.361 -0.437 6.670 1.00 93.50 127 GLY A C 1
ATOM 1014 O O . GLY A 1 127 ? -8.171 -0.127 6.624 1.00 93.50 127 GLY A O 1
ATOM 1015 N N . GLU A 1 128 ? -9.790 -1.654 6.332 1.00 95.50 128 GLU A N 1
ATOM 1016 C CA . GLU A 1 128 ? -8.912 -2.728 5.858 1.00 95.50 128 GLU A CA 1
ATOM 1017 C C . GLU A 1 128 ? -8.204 -2.357 4.548 1.00 95.50 128 GLU A C 1
ATOM 1019 O O . GLU A 1 128 ? -6.984 -2.504 4.447 1.00 95.50 128 GLU A O 1
ATOM 1024 N N . VAL A 1 129 ? -8.938 -1.800 3.579 1.00 95.44 129 VAL A N 1
ATOM 1025 C CA . VAL A 1 129 ? -8.374 -1.256 2.333 1.00 95.44 129 VAL A CA 1
ATOM 1026 C C . VAL A 1 129 ? -7.290 -0.230 2.643 1.00 95.44 129 VAL A C 1
ATOM 1028 O O . VAL A 1 129 ? -6.207 -0.268 2.057 1.00 95.44 129 VAL A O 1
ATOM 1031 N N . GLN A 1 130 ? -7.535 0.663 3.603 1.00 95.50 130 GLN A N 1
ATOM 1032 C CA . GLN A 1 130 ? -6.565 1.691 3.943 1.00 95.50 130 GLN A CA 1
ATOM 1033 C C . GLN A 1 130 ? -5.286 1.123 4.575 1.00 95.50 130 GLN A C 1
ATOM 1035 O O . GLN A 1 130 ? -4.195 1.622 4.286 1.00 95.50 130 GLN A O 1
ATOM 1040 N N . VAL A 1 131 ? -5.401 0.074 5.392 1.00 96.81 131 VAL A N 1
ATOM 1041 C CA . VAL A 1 131 ? -4.249 -0.652 5.948 1.00 96.81 131 VAL A CA 1
ATOM 1042 C C . VAL A 1 131 ? -3.457 -1.358 4.842 1.00 96.81 131 VAL A C 1
ATOM 1044 O O . VAL A 1 131 ? -2.224 -1.317 4.845 1.00 96.81 131 VAL A O 1
ATOM 1047 N N . LEU A 1 132 ? -4.139 -1.964 3.867 1.00 96.62 132 LEU A N 1
ATOM 1048 C CA . LEU A 1 132 ? -3.496 -2.610 2.720 1.00 96.62 132 LEU A CA 1
ATOM 1049 C C . LEU A 1 132 ? -2.781 -1.609 1.807 1.00 96.62 132 LEU A C 1
ATOM 1051 O O . LEU A 1 132 ? -1.679 -1.900 1.344 1.00 96.62 132 LEU A O 1
ATOM 1055 N N . ILE A 1 133 ? -3.347 -0.415 1.604 1.00 95.12 133 ILE A N 1
ATOM 1056 C CA . ILE A 1 133 ? -2.670 0.680 0.894 1.00 95.12 133 ILE A CA 1
ATOM 1057 C C . ILE A 1 133 ? -1.346 1.016 1.584 1.00 95.12 133 ILE A C 1
ATOM 1059 O O . ILE A 1 133 ? -0.309 1.035 0.926 1.00 95.12 133 ILE A O 1
ATOM 1063 N N . GLU A 1 134 ? -1.351 1.231 2.903 1.00 94.94 134 GLU A N 1
ATOM 1064 C CA . GLU A 1 134 ? -0.116 1.538 3.640 1.00 94.94 134 GLU A CA 1
ATOM 1065 C C . GLU A 1 134 ? 0.879 0.373 3.631 1.00 94.94 134 GLU A C 1
ATOM 1067 O O . GLU A 1 134 ? 2.087 0.597 3.583 1.00 94.94 134 GLU A O 1
ATOM 1072 N N . THR A 1 135 ? 0.387 -0.867 3.625 1.00 95.50 135 THR A N 1
ATOM 1073 C CA . THR A 1 135 ? 1.223 -2.071 3.504 1.00 95.50 135 THR A CA 1
ATOM 1074 C C . THR A 1 135 ? 1.906 -2.130 2.137 1.00 95.50 135 THR A C 1
ATOM 1076 O O . THR A 1 135 ? 3.110 -2.372 2.053 1.00 95.50 135 THR A O 1
ATOM 1079 N N . GLY A 1 136 ? 1.169 -1.844 1.061 1.00 93.38 136 GLY A N 1
ATOM 1080 C CA . GLY A 1 136 ? 1.730 -1.747 -0.282 1.00 93.38 136 GLY A CA 1
ATOM 1081 C C . GLY A 1 136 ? 2.727 -0.596 -0.417 1.00 93.38 136 GLY A C 1
ATOM 1082 O O . GLY A 1 136 ? 3.758 -0.759 -1.069 1.00 93.38 136 GLY A O 1
ATOM 1083 N N . GLU A 1 137 ? 2.488 0.547 0.230 1.00 92.44 137 GLU A N 1
ATOM 1084 C CA . GLU A 1 137 ? 3.432 1.672 0.246 1.00 92.44 137 GLU A CA 1
ATOM 1085 C C . GLU A 1 137 ? 4.711 1.347 1.022 1.00 92.44 137 GLU A C 1
ATOM 1087 O O . GLU A 1 137 ? 5.801 1.679 0.553 1.00 92.44 137 GLU A O 1
ATOM 1092 N N . LEU A 1 138 ? 4.592 0.656 2.160 1.00 92.69 138 LEU A N 1
ATOM 1093 C CA . LEU A 1 138 ? 5.729 0.158 2.931 1.00 92.69 138 LEU A CA 1
ATOM 1094 C C . LEU A 1 138 ? 6.599 -0.773 2.081 1.00 92.69 138 LEU A C 1
ATOM 1096 O O . LEU A 1 138 ? 7.788 -0.518 1.921 1.00 92.69 138 LEU A O 1
ATOM 1100 N N . PHE A 1 139 ? 6.010 -1.808 1.479 1.00 91.62 139 PHE A N 1
ATOM 1101 C CA . PHE A 1 139 ? 6.763 -2.750 0.651 1.00 91.62 139 PHE A CA 1
ATOM 1102 C C . PHE A 1 139 ? 7.359 -2.100 -0.598 1.00 91.62 139 PHE A C 1
ATOM 1104 O O . PHE A 1 139 ? 8.479 -2.430 -0.979 1.00 91.62 139 PHE A O 1
ATOM 1111 N N . THR A 1 140 ? 6.648 -1.142 -1.204 1.00 88.25 140 THR A N 1
ATOM 1112 C CA . THR A 1 140 ? 7.170 -0.365 -2.337 1.00 88.25 140 THR A CA 1
ATOM 1113 C C . THR A 1 140 ? 8.419 0.418 -1.936 1.00 88.25 140 THR A C 1
ATOM 1115 O O . THR A 1 140 ? 9.383 0.448 -2.695 1.00 88.25 140 THR A O 1
ATOM 1118 N N . PHE A 1 141 ? 8.414 1.031 -0.749 1.00 86.44 141 PHE A N 1
ATOM 1119 C CA . PHE A 1 141 ? 9.567 1.759 -0.222 1.00 86.44 141 PHE A CA 1
ATOM 1120 C C . PHE A 1 141 ? 10.754 0.835 0.082 1.00 86.44 141 PHE A C 1
ATOM 1122 O O . PHE A 1 141 ? 11.886 1.184 -0.229 1.00 86.44 141 PHE A O 1
ATOM 1129 N N . CYS A 1 142 ? 10.494 -0.364 0.604 1.00 84.31 142 CYS A N 1
ATOM 1130 C CA . CYS A 1 142 ? 11.514 -1.387 0.855 1.00 84.31 142 CYS A CA 1
ATOM 1131 C C . CYS A 1 142 ? 12.023 -2.097 -0.419 1.00 84.31 142 CYS A C 1
ATOM 1133 O O . CYS A 1 142 ? 12.785 -3.051 -0.311 1.00 84.31 142 CYS A O 1
ATOM 1135 N N . GLY A 1 143 ? 11.554 -1.725 -1.617 1.00 84.00 143 GLY A N 1
ATOM 1136 C CA . GLY A 1 143 ? 11.910 -2.403 -2.873 1.00 84.00 143 GLY A CA 1
ATOM 1137 C C . GLY A 1 143 ? 11.284 -3.794 -3.061 1.00 84.00 143 GLY A C 1
ATOM 1138 O O . GLY A 1 143 ? 11.528 -4.454 -4.069 1.00 84.00 143 GLY A O 1
ATOM 1139 N N . ASN A 1 144 ? 10.428 -4.250 -2.142 1.00 86.69 144 ASN A N 1
ATOM 1140 C CA . ASN A 1 144 ? 9.735 -5.533 -2.252 1.00 86.69 144 ASN A CA 1
ATOM 1141 C C . ASN A 1 144 ? 8.470 -5.394 -3.118 1.00 86.69 144 ASN A C 1
ATOM 1143 O O . ASN A 1 144 ? 7.335 -5.357 -2.633 1.00 86.69 144 ASN A O 1
ATOM 1147 N N . HIS A 1 145 ? 8.672 -5.284 -4.431 1.00 86.88 145 HIS A N 1
ATOM 1148 C CA . HIS A 1 145 ? 7.586 -5.050 -5.383 1.00 86.88 145 HIS A CA 1
ATOM 1149 C C . HIS A 1 145 ? 6.567 -6.197 -5.439 1.00 86.88 145 HIS A C 1
ATOM 1151 O O . HIS A 1 145 ? 5.378 -5.927 -5.598 1.00 86.88 145 HIS A O 1
ATOM 1157 N N . ALA A 1 146 ? 6.987 -7.450 -5.237 1.00 87.88 146 ALA A N 1
ATOM 1158 C CA . ALA A 1 146 ? 6.087 -8.605 -5.246 1.00 87.88 146 ALA A CA 1
ATOM 1159 C C . ALA A 1 146 ? 5.042 -8.530 -4.117 1.00 87.88 146 ALA A C 1
ATOM 1161 O O . ALA A 1 146 ? 3.836 -8.609 -4.371 1.00 87.88 146 ALA A O 1
ATOM 1162 N N . ASN A 1 147 ? 5.485 -8.285 -2.879 1.00 90.12 147 ASN A N 1
ATOM 1163 C CA . ASN A 1 147 ? 4.571 -8.146 -1.744 1.00 90.12 147 ASN A CA 1
ATOM 1164 C C . ASN A 1 147 ? 3.716 -6.874 -1.851 1.00 90.12 147 ASN A C 1
ATOM 1166 O O . ASN A 1 147 ? 2.539 -6.893 -1.487 1.00 90.12 147 ASN A O 1
ATOM 1170 N N . ALA A 1 148 ? 4.262 -5.788 -2.413 1.00 90.94 148 ALA A N 1
ATOM 1171 C CA . ALA A 1 148 ? 3.489 -4.577 -2.690 1.00 90.94 148 ALA A CA 1
ATOM 1172 C C . ALA A 1 148 ? 2.347 -4.834 -3.689 1.00 90.94 148 ALA A C 1
ATOM 1174 O O . ALA A 1 148 ? 1.213 -4.415 -3.456 1.00 90.94 148 ALA A O 1
ATOM 1175 N N . MET A 1 149 ? 2.626 -5.559 -4.778 1.00 92.19 149 MET A N 1
ATOM 1176 C CA . MET A 1 149 ? 1.619 -5.944 -5.770 1.00 92.19 149 MET A CA 1
ATOM 1177 C C . MET A 1 149 ? 0.521 -6.809 -5.147 1.00 92.19 149 MET A C 1
ATOM 1179 O O . MET A 1 149 ? -0.656 -6.548 -5.391 1.00 92.19 149 MET A O 1
ATOM 1183 N N . SER A 1 150 ? 0.888 -7.781 -4.306 1.00 94.31 150 SER A N 1
ATOM 1184 C CA . SER A 1 150 ? -0.080 -8.621 -3.591 1.00 94.31 150 SER A CA 1
ATOM 1185 C C . SER A 1 150 ? -0.995 -7.796 -2.679 1.00 94.31 150 SER A C 1
ATOM 1187 O O . SER A 1 150 ? -2.212 -7.971 -2.713 1.00 94.31 150 SER A O 1
ATOM 1189 N N . ALA A 1 151 ? -0.435 -6.859 -1.905 1.00 94.06 151 ALA A N 1
ATOM 1190 C CA . ALA A 1 151 ? -1.212 -6.002 -1.009 1.00 94.06 151 ALA A CA 1
ATOM 1191 C C . ALA A 1 151 ? -2.197 -5.098 -1.774 1.00 94.06 151 ALA A C 1
ATOM 1193 O O . ALA A 1 151 ? -3.364 -4.986 -1.395 1.00 94.06 151 ALA A O 1
ATOM 1194 N N . TYR A 1 152 ? -1.763 -4.488 -2.883 1.00 94.88 152 TYR A N 1
ATOM 1195 C CA . TYR A 1 152 ? -2.648 -3.661 -3.706 1.00 94.88 152 TYR A CA 1
ATOM 1196 C C . TYR A 1 152 ? -3.721 -4.478 -4.431 1.00 94.88 152 TYR A C 1
ATOM 1198 O O . TYR A 1 152 ? -4.861 -4.026 -4.512 1.00 94.88 152 TYR A O 1
ATOM 1206 N N . ALA A 1 153 ? -3.397 -5.675 -4.925 1.00 94.31 153 ALA A N 1
ATOM 1207 C CA . ALA A 1 153 ? -4.379 -6.561 -5.547 1.00 94.31 153 ALA A CA 1
ATOM 1208 C C . ALA A 1 153 ? -5.470 -6.983 -4.549 1.00 94.31 153 ALA A C 1
ATOM 1210 O O . ALA A 1 153 ? -6.657 -6.989 -4.883 1.00 94.31 153 ALA A O 1
ATOM 1211 N N . GLU A 1 154 ? -5.086 -7.275 -3.305 1.00 95.50 154 GLU A N 1
ATOM 1212 C CA . GLU A 1 154 ? -6.043 -7.578 -2.246 1.00 95.50 154 GLU A CA 1
ATOM 1213 C C . GLU A 1 154 ? -6.928 -6.369 -1.903 1.00 95.50 154 GLU A C 1
ATOM 1215 O O . GLU A 1 154 ? -8.144 -6.522 -1.772 1.00 95.50 154 GLU A O 1
ATOM 1220 N N . ALA A 1 155 ? -6.351 -5.164 -1.835 1.00 94.75 155 ALA A N 1
ATOM 1221 C CA . ALA A 1 155 ? -7.102 -3.933 -1.595 1.00 94.75 155 ALA A CA 1
ATOM 1222 C C . ALA A 1 155 ? -8.129 -3.656 -2.706 1.00 94.75 155 ALA A C 1
ATOM 1224 O O . ALA A 1 155 ? -9.275 -3.337 -2.406 1.00 94.75 155 ALA A O 1
ATOM 1225 N N . ILE A 1 156 ? -7.755 -3.854 -3.976 1.00 93.44 156 ILE A N 1
ATOM 1226 C CA . ILE A 1 156 ? -8.656 -3.709 -5.134 1.00 93.44 156 ILE A CA 1
ATOM 1227 C C . ILE A 1 156 ? -9.848 -4.661 -5.015 1.00 93.44 156 ILE A C 1
ATOM 1229 O O . ILE A 1 156 ? -10.992 -4.248 -5.189 1.00 93.44 156 ILE A O 1
ATOM 1233 N N . ARG A 1 157 ? -9.599 -5.928 -4.658 1.00 94.50 157 ARG A N 1
ATOM 1234 C CA . ARG A 1 157 ? -10.668 -6.917 -4.460 1.00 94.50 157 ARG A CA 1
ATOM 1235 C C . ARG A 1 157 ? -11.655 -6.476 -3.376 1.00 94.50 157 ARG A C 1
ATOM 1237 O O . ARG A 1 157 ? -12.847 -6.744 -3.493 1.00 94.50 157 ARG A O 1
ATOM 1244 N N . LEU A 1 158 ? -11.171 -5.836 -2.311 1.00 93.19 158 LEU A N 1
ATOM 1245 C CA . LEU A 1 158 ? -12.031 -5.297 -1.259 1.00 93.19 158 LEU A CA 1
ATOM 1246 C C . LEU A 1 158 ? -12.801 -4.056 -1.723 1.00 93.19 158 LEU A C 1
ATOM 1248 O O . LEU A 1 158 ? -14.001 -4.010 -1.473 1.00 93.19 158 LEU A O 1
ATOM 1252 N N . CYS A 1 159 ? -12.164 -3.118 -2.438 1.00 91.75 159 CYS A N 1
ATOM 1253 C CA . CYS A 1 159 ? -12.828 -1.953 -3.043 1.00 91.75 159 CYS A CA 1
ATOM 1254 C C . CYS A 1 159 ? -13.988 -2.365 -3.952 1.00 91.75 159 CYS A C 1
ATOM 1256 O O . CYS A 1 159 ? -15.075 -1.806 -3.833 1.00 91.75 159 CYS A O 1
ATOM 1258 N N . TYR A 1 160 ? -13.786 -3.395 -4.778 1.00 90.50 160 TYR A N 1
ATOM 1259 C CA . TYR A 1 160 ? -14.825 -3.935 -5.653 1.00 90.50 160 TYR A CA 1
ATOM 1260 C C . TYR A 1 160 ? -16.054 -4.424 -4.868 1.00 90.50 160 TYR A C 1
ATOM 1262 O O . TYR A 1 160 ? -17.187 -4.174 -5.262 1.00 90.50 160 TYR A O 1
ATOM 1270 N N . ASN A 1 161 ? -15.853 -5.074 -3.713 1.00 88.50 161 ASN A N 1
ATOM 1271 C CA . ASN A 1 161 ? -16.963 -5.567 -2.885 1.00 88.50 161 ASN A CA 1
ATOM 1272 C C . ASN A 1 161 ? -17.772 -4.447 -2.209 1.00 88.50 161 ASN A C 1
ATOM 1274 O O . ASN A 1 161 ? -18.893 -4.703 -1.775 1.00 88.50 161 ASN A O 1
ATOM 1278 N N . VAL A 1 162 ? -17.196 -3.251 -2.057 1.00 89.88 162 VAL A N 1
ATOM 1279 C CA . VAL A 1 162 ? -17.854 -2.085 -1.438 1.00 89.88 162 VAL A CA 1
ATOM 1280 C C . VAL A 1 162 ? -18.187 -0.982 -2.438 1.00 89.88 162 VAL A C 1
ATOM 1282 O O . VAL A 1 162 ? -18.593 0.097 -2.016 1.00 89.88 162 VAL A O 1
ATOM 1285 N N . GLU A 1 163 ? -18.013 -1.249 -3.736 1.00 90.88 163 GLU A N 1
ATOM 1286 C CA . GLU A 1 163 ? -18.281 -0.310 -4.831 1.00 90.88 163 GLU A CA 1
ATOM 1287 C C . GLU A 1 163 ? -17.517 1.029 -4.682 1.00 90.88 163 GLU A C 1
ATOM 1289 O O . GLU A 1 163 ? -18.002 2.096 -5.056 1.00 90.88 163 GLU A O 1
ATOM 1294 N N . ASP A 1 164 ? -16.293 0.990 -4.133 1.00 89.62 164 ASP A N 1
ATOM 1295 C CA . ASP A 1 164 ? -15.411 2.165 -4.027 1.00 89.62 164 ASP A CA 1
ATOM 1296 C C . AS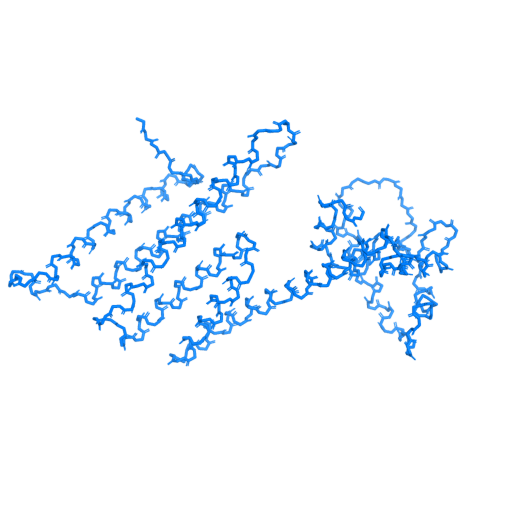P A 1 164 ? -14.540 2.320 -5.283 1.00 89.62 164 ASP A C 1
ATOM 1298 O O . ASP A 1 164 ? -13.340 2.016 -5.298 1.00 89.62 164 ASP A O 1
ATOM 1302 N N . GLU A 1 165 ? -15.168 2.815 -6.350 1.00 89.88 165 GLU A N 1
ATOM 1303 C CA . GLU A 1 165 ? -14.545 3.009 -7.665 1.00 89.88 165 GLU A CA 1
ATOM 1304 C C . GLU A 1 165 ? -13.361 3.995 -7.629 1.00 89.88 165 GLU A C 1
ATOM 1306 O O . GLU A 1 165 ? -12.385 3.858 -8.375 1.00 89.88 165 GLU A O 1
ATOM 1311 N N . ALA A 1 166 ? -13.421 5.006 -6.756 1.00 91.00 166 ALA A N 1
ATOM 1312 C CA . ALA A 1 166 ? -12.394 6.042 -6.676 1.00 91.00 166 ALA A CA 1
ATOM 1313 C C . ALA A 1 166 ? -11.078 5.476 -6.125 1.00 91.00 166 ALA A C 1
ATOM 1315 O O . ALA A 1 166 ? -10.006 5.692 -6.707 1.00 91.00 166 ALA A O 1
ATOM 1316 N N . THR A 1 167 ? -11.155 4.723 -5.026 1.00 89.75 167 THR A N 1
ATOM 1317 C CA . THR A 1 167 ? -9.983 4.069 -4.435 1.00 89.75 167 THR A CA 1
ATOM 1318 C C . THR A 1 167 ? -9.464 2.952 -5.342 1.00 89.75 167 THR A C 1
ATOM 132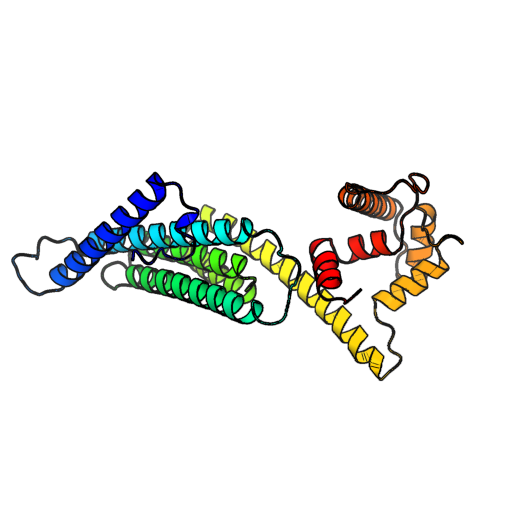0 O O . THR A 1 167 ? -8.248 2.819 -5.518 1.00 89.75 167 THR A O 1
ATOM 1323 N N . GLU A 1 168 ? -10.361 2.209 -5.999 1.00 90.19 168 GLU A N 1
ATOM 1324 C CA . GLU A 1 168 ? -10.005 1.184 -6.986 1.00 90.19 168 GLU A CA 1
ATOM 1325 C C . GLU A 1 168 ? -9.156 1.752 -8.134 1.00 90.19 168 GLU A C 1
ATOM 1327 O O . GLU A 1 168 ? -8.104 1.196 -8.473 1.00 90.19 168 GLU A O 1
ATOM 1332 N N . ALA A 1 169 ? -9.558 2.887 -8.713 1.00 89.25 169 ALA A N 1
ATOM 1333 C CA . ALA A 1 169 ? -8.831 3.514 -9.814 1.00 89.25 169 ALA A CA 1
ATOM 1334 C C . ALA A 1 169 ? -7.409 3.944 -9.402 1.00 89.25 169 ALA A C 1
ATOM 1336 O O . ALA A 1 169 ? -6.440 3.741 -10.148 1.00 89.25 169 ALA A O 1
ATOM 1337 N N . ILE A 1 170 ? -7.259 4.497 -8.192 1.00 90.94 170 ILE A N 1
ATOM 1338 C CA . ILE A 1 170 ? -5.955 4.890 -7.634 1.00 90.94 170 ILE A CA 1
ATOM 1339 C C . ILE A 1 170 ? -5.058 3.662 -7.449 1.00 90.94 170 ILE A C 1
ATOM 1341 O O . ILE A 1 170 ? -3.895 3.671 -7.870 1.00 90.94 170 ILE A O 1
ATOM 1345 N N . LEU A 1 171 ? -5.591 2.600 -6.847 1.00 90.50 171 LEU A N 1
ATOM 1346 C CA . LEU A 1 171 ? -4.865 1.357 -6.599 1.00 90.50 171 LEU A CA 1
ATOM 1347 C C . LEU A 1 171 ? -4.448 0.662 -7.895 1.00 90.50 171 LEU A C 1
ATOM 1349 O O . LEU A 1 171 ? -3.299 0.245 -8.029 1.00 90.50 171 LEU A O 1
ATOM 1353 N N . THR A 1 172 ? -5.336 0.616 -8.885 1.00 90.50 172 THR A N 1
ATOM 1354 C CA . THR A 1 172 ? -5.056 0.036 -10.206 1.00 90.50 172 THR A CA 1
ATOM 1355 C C . THR A 1 172 ? -3.927 0.784 -10.915 1.00 90.50 172 THR A C 1
ATOM 1357 O O . THR A 1 172 ? -3.046 0.173 -11.524 1.00 90.50 172 THR A O 1
ATOM 1360 N N . SER A 1 173 ? -3.893 2.115 -10.797 1.00 88.06 173 SER A N 1
ATOM 1361 C CA . SER A 1 173 ? -2.791 2.934 -11.314 1.00 88.06 173 SER A CA 1
ATOM 1362 C C . SER A 1 173 ? -1.459 2.610 -10.625 1.00 88.06 173 SER A C 1
ATOM 1364 O O . SER A 1 173 ? -0.441 2.442 -11.304 1.00 88.06 173 SER A O 1
ATOM 1366 N N . LYS A 1 174 ? -1.454 2.461 -9.291 1.00 89.38 174 LYS A N 1
ATOM 1367 C CA . LYS A 1 174 ? -0.263 2.054 -8.521 1.00 89.38 174 LYS A CA 1
ATOM 1368 C C . LYS A 1 174 ? 0.214 0.649 -8.914 1.00 89.38 174 LYS A C 1
ATOM 1370 O O . LYS A 1 174 ? 1.401 0.472 -9.184 1.00 89.38 174 LYS A O 1
ATOM 1375 N N . LEU A 1 175 ? -0.699 -0.316 -9.026 1.00 90.06 175 LEU A N 1
ATOM 1376 C CA . LEU A 1 175 ? -0.391 -1.691 -9.422 1.00 90.06 175 LEU A CA 1
ATOM 1377 C C . LEU A 1 175 ? 0.222 -1.753 -10.827 1.00 90.06 175 LEU A C 1
ATOM 1379 O O . LEU A 1 175 ? 1.261 -2.378 -11.014 1.00 90.06 175 LEU A O 1
ATOM 1383 N N . ARG A 1 176 ? -0.356 -1.036 -11.799 1.00 88.38 176 ARG A N 1
ATOM 1384 C CA . ARG A 1 176 ? 0.169 -0.982 -13.173 1.00 88.38 176 ARG A CA 1
ATOM 1385 C C . ARG A 1 176 ? 1.577 -0.388 -13.236 1.00 88.38 176 ARG A C 1
ATOM 1387 O O . ARG A 1 176 ? 2.391 -0.832 -14.041 1.00 88.38 176 ARG A O 1
ATOM 1394 N N . LYS A 1 177 ? 1.881 0.617 -12.406 1.00 84.81 177 LYS A N 1
ATOM 1395 C CA . LYS A 1 177 ? 3.245 1.162 -12.304 1.00 84.81 177 LYS A CA 1
ATOM 1396 C C . LYS A 1 177 ? 4.222 0.098 -11.806 1.00 84.81 177 LYS A C 1
ATOM 1398 O O . LYS A 1 177 ? 5.254 -0.094 -12.436 1.00 84.81 177 LYS A O 1
ATOM 1403 N N . LEU A 1 178 ? 3.877 -0.623 -10.737 1.00 84.12 178 LEU A N 1
ATOM 1404 C CA . LEU A 1 178 ? 4.719 -1.703 -10.210 1.00 84.12 178 LEU A CA 1
ATOM 1405 C C . LEU A 1 178 ? 4.908 -2.848 -11.208 1.00 84.12 178 LEU A C 1
ATOM 1407 O O . LEU A 1 178 ? 6.026 -3.319 -11.362 1.00 84.12 178 LEU A O 1
ATOM 1411 N N . GLN A 1 179 ? 3.860 -3.242 -11.934 1.00 83.44 179 GLN A N 1
ATOM 1412 C CA . GLN A 1 179 ? 3.957 -4.255 -12.991 1.00 83.44 179 GLN A CA 1
ATOM 1413 C C . GLN A 1 179 ? 4.955 -3.847 -14.074 1.00 83.44 179 GLN A C 1
ATOM 1415 O O . GLN A 1 179 ? 5.838 -4.621 -14.411 1.00 83.44 179 GLN A O 1
ATOM 1420 N N . ARG A 1 180 ? 4.898 -2.595 -14.547 1.00 79.62 180 ARG A N 1
ATOM 1421 C CA . ARG A 1 180 ? 5.875 -2.088 -15.526 1.00 79.62 180 ARG A CA 1
ATOM 1422 C C . ARG A 1 180 ? 7.309 -2.129 -14.997 1.00 79.62 180 ARG A C 1
ATOM 1424 O O . ARG A 1 180 ? 8.218 -2.416 -15.770 1.00 79.62 180 ARG A O 1
ATOM 1431 N N . HIS A 1 181 ? 7.508 -1.842 -13.709 1.00 75.94 181 HIS A N 1
ATOM 1432 C CA . HIS A 1 181 ? 8.819 -1.964 -13.068 1.00 75.94 181 HIS A CA 1
ATOM 1433 C C . HIS A 1 181 ? 9.279 -3.423 -12.976 1.00 75.94 181 HIS A C 1
ATOM 1435 O O . HIS A 1 181 ? 10.428 -3.701 -13.300 1.00 75.94 181 HIS A O 1
ATOM 1441 N N . ALA A 1 182 ? 8.397 -4.350 -12.597 1.00 76.38 182 ALA A N 1
ATOM 1442 C CA . ALA A 1 182 ? 8.706 -5.777 -12.540 1.00 76.38 182 ALA A CA 1
ATOM 1443 C C . ALA A 1 182 ? 9.031 -6.349 -13.929 1.00 76.38 182 ALA A C 1
ATOM 1445 O O . ALA A 1 182 ? 10.037 -7.034 -14.085 1.00 76.38 182 ALA A O 1
ATOM 1446 N N . ASP A 1 183 ? 8.249 -5.998 -14.953 1.00 73.94 183 ASP A N 1
ATOM 1447 C CA . ASP A 1 183 ? 8.503 -6.404 -16.338 1.00 73.94 183 ASP A CA 1
ATOM 1448 C C . ASP A 1 183 ? 9.845 -5.855 -16.844 1.00 73.94 183 ASP A C 1
ATOM 1450 O O . ASP A 1 183 ? 10.560 -6.531 -17.580 1.00 73.94 183 ASP A O 1
ATOM 1454 N N . ALA A 1 184 ? 10.199 -4.622 -16.461 1.00 71.06 184 ALA A N 1
ATOM 1455 C CA . ALA A 1 184 ? 11.505 -4.048 -16.770 1.00 71.06 184 ALA A CA 1
ATOM 1456 C C . ALA A 1 184 ? 12.633 -4.796 -16.051 1.00 71.06 184 ALA A C 1
ATOM 1458 O O . ALA A 1 184 ? 13.602 -5.170 -16.700 1.00 71.06 184 ALA A O 1
ATOM 1459 N N . ALA A 1 185 ? 12.490 -5.078 -14.755 1.00 70.12 185 ALA A N 1
ATOM 1460 C CA . ALA A 1 185 ? 13.479 -5.828 -13.984 1.00 70.12 185 ALA A CA 1
ATOM 1461 C C . ALA A 1 185 ? 13.690 -7.252 -14.528 1.00 70.12 185 ALA A C 1
ATOM 1463 O O . ALA A 1 185 ? 14.828 -7.680 -14.682 1.00 70.12 185 ALA A O 1
ATOM 1464 N N . ALA A 1 186 ? 12.620 -7.954 -14.909 1.00 70.12 186 ALA A N 1
ATOM 1465 C CA . ALA A 1 186 ? 12.709 -9.286 -15.506 1.00 70.12 186 ALA A CA 1
ATOM 1466 C C . ALA A 1 186 ? 13.455 -9.275 -16.852 1.00 70.12 186 ALA A C 1
ATOM 1468 O O . ALA A 1 186 ? 14.249 -10.173 -17.128 1.00 70.12 186 ALA A O 1
ATOM 1469 N N . ARG A 1 187 ? 13.252 -8.237 -17.680 1.00 66.44 187 ARG A N 1
ATOM 1470 C CA . ARG A 1 187 ? 14.043 -8.051 -18.909 1.00 66.44 187 ARG A CA 1
ATOM 1471 C C . ARG A 1 187 ? 15.527 -7.861 -18.596 1.00 66.44 187 ARG A C 1
ATOM 1473 O O . ARG A 1 187 ? 16.367 -8.423 -19.283 1.00 66.44 187 ARG A O 1
ATOM 1480 N N . VAL A 1 188 ? 15.855 -7.116 -17.544 1.00 61.34 188 VAL A N 1
ATOM 1481 C CA . VAL A 1 188 ? 17.246 -6.896 -17.112 1.00 61.34 188 VAL A CA 1
ATOM 1482 C C . VAL A 1 188 ? 17.890 -8.169 -16.607 1.00 61.34 188 VAL A C 1
ATOM 1484 O O . VAL A 1 188 ? 19.024 -8.463 -16.965 1.00 61.34 188 VAL A O 1
ATOM 1487 N N . GLU A 1 189 ? 17.179 -8.938 -15.794 1.00 61.78 189 GLU A N 1
ATOM 1488 C CA . GLU A 1 189 ? 17.678 -10.215 -15.302 1.00 61.78 189 GLU A CA 1
ATOM 1489 C C . GLU A 1 189 ? 17.941 -11.182 -16.462 1.00 61.78 189 GLU A C 1
ATOM 1491 O O . GLU A 1 189 ? 19.002 -11.799 -16.505 1.00 61.78 189 GLU A O 1
ATOM 1496 N N . ALA A 1 190 ? 17.053 -11.232 -17.461 1.00 62.97 190 ALA A N 1
ATOM 1497 C CA . ALA A 1 190 ? 17.280 -12.007 -18.679 1.00 62.97 190 ALA A CA 1
ATOM 1498 C C . ALA A 1 190 ? 18.560 -11.569 -19.420 1.00 62.97 190 ALA A C 1
ATOM 1500 O O . ALA A 1 190 ? 19.365 -12.420 -19.794 1.00 62.97 190 ALA A O 1
ATOM 1501 N N . LEU A 1 191 ? 18.795 -10.257 -19.551 1.00 61.00 191 LEU A N 1
ATOM 1502 C CA . LEU A 1 191 ? 20.018 -9.698 -20.147 1.00 61.00 191 LEU A CA 1
ATOM 1503 C C . LEU A 1 191 ? 21.291 -10.059 -19.358 1.00 61.00 191 LEU A C 1
ATOM 1505 O O . LEU A 1 191 ? 22.349 -10.303 -19.940 1.00 61.00 191 LEU A O 1
ATOM 1509 N N . VAL A 1 192 ? 21.208 -10.084 -18.026 1.00 57.84 192 VAL A N 1
ATOM 1510 C CA . VAL A 1 192 ? 22.332 -10.428 -17.137 1.00 57.84 192 VAL A CA 1
ATOM 1511 C C . VAL A 1 192 ? 22.629 -11.927 -17.167 1.00 57.84 192 VAL A C 1
ATOM 1513 O O . VAL A 1 192 ? 23.797 -12.313 -17.214 1.00 57.84 192 VAL A O 1
ATOM 1516 N N . VAL A 1 193 ? 21.598 -12.775 -17.174 1.00 58.75 193 VAL A N 1
ATOM 1517 C CA . VAL A 1 193 ? 21.738 -14.235 -17.289 1.00 58.75 193 VAL A CA 1
ATOM 1518 C C . VAL A 1 193 ? 22.346 -14.619 -18.637 1.00 58.75 193 VAL A C 1
ATOM 1520 O O . VAL A 1 193 ? 23.220 -15.485 -18.670 1.00 58.75 193 VAL A O 1
ATOM 1523 N N . GLU A 1 194 ? 21.964 -13.939 -19.723 1.00 53.06 194 GLU A N 1
ATOM 1524 C CA . GLU A 1 194 ? 22.596 -14.116 -21.037 1.00 53.06 194 GLU A CA 1
ATOM 1525 C C . GLU A 1 194 ? 24.114 -13.854 -20.937 1.00 53.06 194 GLU A C 1
ATOM 1527 O O . GLU A 1 194 ? 24.911 -14.728 -21.271 1.00 53.06 194 GLU A O 1
ATOM 1532 N N . ARG A 1 195 ? 24.531 -12.745 -20.306 1.00 48.62 195 ARG A N 1
ATOM 1533 C CA . ARG A 1 195 ? 25.954 -12.409 -20.084 1.00 48.62 195 ARG A CA 1
ATOM 1534 C C . ARG A 1 195 ? 26.703 -13.397 -19.174 1.00 48.62 195 ARG A C 1
ATOM 1536 O O . ARG A 1 195 ? 27.897 -13.610 -19.362 1.00 48.62 195 ARG A O 1
ATOM 1543 N N . ALA A 1 196 ? 26.049 -13.977 -18.168 1.00 48.91 196 ALA A N 1
ATOM 1544 C CA . ALA A 1 196 ? 26.673 -14.974 -17.292 1.00 48.91 196 ALA A CA 1
ATOM 1545 C C . ALA A 1 196 ? 26.852 -16.331 -17.997 1.00 48.91 196 ALA A C 1
ATOM 1547 O O . ALA A 1 196 ? 27.830 -17.034 -17.742 1.00 48.91 196 ALA A O 1
ATOM 1548 N N . SER A 1 197 ? 25.939 -16.679 -18.911 1.00 48.28 197 SER A N 1
ATOM 1549 C CA . SER A 1 197 ? 26.062 -17.864 -19.770 1.00 48.28 197 SER A CA 1
ATOM 1550 C C . SER A 1 197 ? 27.150 -17.724 -20.843 1.00 48.28 197 SER A C 1
ATOM 1552 O O . SER A 1 197 ? 27.726 -18.730 -21.262 1.00 48.28 197 SER A O 1
ATOM 1554 N N . ASP A 1 198 ? 27.512 -16.482 -21.188 1.00 46.66 198 ASP A N 1
ATOM 1555 C CA . ASP A 1 198 ? 28.610 -16.159 -22.109 1.00 46.66 198 ASP A CA 1
ATOM 1556 C C . ASP A 1 198 ? 30.010 -16.453 -21.523 1.00 46.66 198 ASP A C 1
ATOM 1558 O O . ASP A 1 198 ? 31.017 -16.405 -22.230 1.00 46.66 198 ASP A O 1
ATOM 1562 N N . GLY A 1 199 ? 30.096 -16.763 -20.222 1.00 47.19 199 GLY A N 1
ATOM 1563 C CA . GLY A 1 199 ? 31.350 -17.099 -19.543 1.00 47.19 199 GLY A CA 1
ATOM 1564 C C . GLY A 1 199 ? 31.912 -18.485 -19.878 1.00 47.19 199 GLY A C 1
ATOM 1565 O O . GLY A 1 199 ? 33.094 -18.715 -19.636 1.00 47.19 199 GLY A O 1
ATOM 1566 N N . ASP A 1 200 ? 31.100 -19.391 -20.436 1.00 49.72 200 ASP A N 1
ATOM 1567 C CA . ASP A 1 200 ? 31.542 -20.757 -20.777 1.00 49.72 200 ASP A CA 1
ATOM 1568 C C . ASP A 1 200 ? 30.994 -21.276 -22.120 1.00 49.72 200 ASP A C 1
ATOM 1570 O O . ASP A 1 200 ? 31.353 -22.357 -22.580 1.00 49.72 200 ASP A O 1
ATOM 1574 N N . ASN A 1 201 ? 30.160 -20.494 -22.807 1.00 41.91 201 ASN A N 1
ATOM 1575 C CA . ASN A 1 201 ? 29.826 -20.712 -24.208 1.00 41.91 201 ASN A CA 1
ATOM 1576 C C . ASN A 1 201 ? 29.715 -19.365 -24.907 1.00 41.91 201 ASN A C 1
ATOM 1578 O O . ASN A 1 201 ? 29.199 -18.420 -24.344 1.00 41.91 201 ASN A O 1
ATOM 1582 N N . ASN A 1 202 ? 30.177 -19.306 -26.149 1.00 49.31 202 ASN A N 1
ATOM 1583 C CA . ASN A 1 202 ? 30.160 -18.173 -27.073 1.00 49.31 202 ASN A CA 1
ATOM 1584 C C . ASN A 1 202 ? 28.727 -17.706 -27.452 1.00 49.31 202 ASN A C 1
ATOM 1586 O O . ASN A 1 202 ? 28.384 -17.646 -28.634 1.00 49.31 202 ASN A O 1
ATOM 1590 N N . GLY A 1 203 ? 27.864 -17.458 -26.464 1.00 46.41 203 GLY A N 1
ATOM 1591 C CA . GLY A 1 203 ? 26.613 -16.734 -26.617 1.00 46.41 203 GLY A CA 1
ATOM 1592 C C . GLY A 1 203 ? 26.918 -15.249 -26.793 1.00 46.41 203 GLY A C 1
ATOM 1593 O O . GLY A 1 203 ? 27.925 -14.728 -26.324 1.00 46.41 203 GLY A O 1
ATOM 1594 N N . GLU A 1 204 ? 26.106 -14.568 -27.584 1.00 54.75 204 GLU A N 1
ATOM 1595 C CA . GLU A 1 204 ? 26.225 -13.130 -27.776 1.00 54.75 204 GLU A CA 1
ATOM 1596 C C . GLU A 1 204 ? 25.122 -12.482 -26.941 1.00 54.75 204 GLU A C 1
ATOM 1598 O O . GLU A 1 204 ? 23.974 -12.509 -27.379 1.00 54.75 204 GLU A O 1
ATOM 1603 N N . SER A 1 205 ? 25.419 -11.903 -25.771 1.00 63.84 205 SER A N 1
ATOM 1604 C CA . SER A 1 205 ? 24.407 -11.123 -25.035 1.00 63.84 205 SER A CA 1
ATOM 1605 C C . SER A 1 205 ? 23.696 -10.094 -25.931 1.00 63.84 205 SER A C 1
ATOM 1607 O O . SER A 1 205 ? 24.316 -9.539 -26.844 1.00 63.84 205 SER A O 1
ATOM 1609 N N . GLU A 1 206 ? 22.421 -9.776 -25.677 1.00 69.56 206 GLU A N 1
ATOM 1610 C CA . GLU A 1 206 ? 21.672 -8.761 -26.440 1.00 69.56 206 GLU A CA 1
ATOM 1611 C C . GLU A 1 206 ? 22.442 -7.429 -26.510 1.00 69.56 206 GLU A C 1
ATOM 1613 O O . GLU A 1 206 ? 22.505 -6.803 -27.568 1.00 69.56 206 GLU A O 1
ATOM 1618 N N . ARG A 1 207 ? 23.124 -7.037 -25.419 1.00 72.44 207 ARG A N 1
ATOM 1619 C CA . ARG A 1 207 ? 24.016 -5.865 -25.384 1.00 72.44 207 ARG A CA 1
ATOM 1620 C C . ARG A 1 207 ? 25.177 -6.010 -26.364 1.00 72.44 207 ARG A C 1
ATOM 1622 O O . ARG A 1 207 ? 25.468 -5.049 -27.066 1.00 72.44 207 ARG A O 1
ATOM 1629 N N . SER A 1 208 ? 25.834 -7.170 -26.429 1.00 73.12 208 SER A N 1
ATOM 1630 C CA . SER A 1 208 ? 26.922 -7.440 -27.381 1.00 73.12 208 SER A CA 1
ATOM 1631 C C . SER A 1 208 ? 26.427 -7.442 -28.829 1.00 73.12 208 SER A C 1
ATOM 1633 O O . SER A 1 208 ? 27.082 -6.845 -29.681 1.00 73.12 208 SER A O 1
ATOM 1635 N N . LYS A 1 209 ? 25.256 -8.035 -29.106 1.00 77.75 209 LYS A N 1
ATOM 1636 C CA . LYS A 1 209 ? 24.625 -8.015 -30.438 1.00 77.75 209 LYS A CA 1
ATOM 1637 C C . LYS A 1 209 ? 24.277 -6.589 -30.870 1.00 77.75 209 LYS A C 1
ATOM 1639 O O . LYS A 1 209 ? 24.652 -6.165 -31.962 1.00 77.75 209 LYS A O 1
ATOM 1644 N N . LEU A 1 210 ? 23.619 -5.829 -29.992 1.00 81.50 210 LEU A N 1
ATOM 1645 C CA . LEU A 1 210 ? 23.269 -4.427 -30.229 1.00 81.50 210 LEU A CA 1
ATOM 1646 C C . LEU A 1 210 ? 24.517 -3.559 -30.378 1.00 81.50 210 LEU A C 1
ATOM 1648 O O . LEU A 1 210 ? 24.551 -2.709 -31.260 1.00 81.50 210 LEU A O 1
ATOM 1652 N N . LYS A 1 211 ? 25.558 -3.791 -29.571 1.00 82.12 211 LYS A N 1
ATOM 1653 C CA . LYS A 1 211 ? 26.831 -3.070 -29.672 1.00 82.12 211 LYS A CA 1
ATOM 1654 C C . LYS A 1 211 ? 27.543 -3.363 -30.987 1.00 82.12 211 LYS A C 1
ATOM 1656 O O . LYS A 1 211 ? 27.968 -2.427 -31.648 1.00 82.12 211 LYS A O 1
ATOM 1661 N N . ALA A 1 212 ? 27.616 -4.626 -31.404 1.00 81.81 212 ALA A N 1
ATOM 1662 C CA . ALA A 1 212 ? 28.225 -5.007 -32.676 1.00 81.81 212 ALA A CA 1
ATOM 1663 C C . ALA A 1 212 ? 27.457 -4.422 -33.875 1.00 81.81 212 ALA A C 1
ATOM 1665 O O . ALA A 1 212 ? 28.068 -3.907 -34.809 1.00 81.81 212 ALA A O 1
ATOM 1666 N N . ALA A 1 213 ? 26.120 -4.448 -33.841 1.00 83.56 213 ALA A N 1
ATOM 1667 C CA . ALA A 1 213 ? 25.289 -3.796 -34.854 1.00 83.56 213 ALA A CA 1
ATOM 1668 C C . ALA A 1 213 ? 25.469 -2.268 -34.850 1.00 83.56 213 ALA A C 1
ATOM 1670 O O . ALA A 1 213 ? 25.491 -1.643 -35.908 1.00 83.56 213 ALA A O 1
ATOM 1671 N N . PHE A 1 214 ? 25.637 -1.664 -33.670 1.00 84.25 214 PHE A N 1
ATOM 1672 C CA . PHE A 1 214 ? 25.837 -0.226 -33.523 1.00 84.25 214 PHE A CA 1
ATOM 1673 C C . PHE A 1 214 ? 27.203 0.191 -34.070 1.00 84.25 214 PHE A C 1
ATOM 1675 O O . PHE A 1 214 ? 27.277 1.111 -34.873 1.00 84.25 214 PHE A O 1
ATOM 1682 N N . GLU A 1 215 ? 28.273 -0.519 -33.707 1.00 83.19 215 GLU A N 1
ATOM 1683 C CA . GLU A 1 215 ? 29.645 -0.258 -34.166 1.00 83.19 215 GLU A CA 1
ATOM 1684 C C . GLU A 1 215 ? 29.804 -0.426 -35.686 1.00 83.19 215 GLU A C 1
ATOM 1686 O O . GLU A 1 215 ? 30.616 0.264 -36.291 1.00 83.19 215 GLU A O 1
ATOM 1691 N N . LYS A 1 216 ? 29.004 -1.285 -36.333 1.00 83.75 216 LYS A N 1
ATOM 1692 C CA . LYS A 1 216 ? 28.985 -1.412 -37.803 1.00 83.75 216 LYS A CA 1
ATOM 1693 C C . LYS A 1 216 ? 28.386 -0.207 -38.530 1.00 83.75 216 LYS A C 1
ATOM 1695 O O . LYS A 1 216 ? 28.662 -0.013 -39.712 1.00 83.75 216 LYS A O 1
ATOM 1700 N N . VAL A 1 217 ? 27.500 0.526 -37.863 1.00 84.38 217 VAL A N 1
ATOM 1701 C CA . VAL A 1 217 ? 26.688 1.592 -38.467 1.00 84.38 217 VAL A CA 1
ATOM 1702 C C . VAL A 1 217 ? 27.129 2.979 -38.000 1.00 84.38 217 VAL A C 1
ATOM 1704 O O . VAL A 1 217 ? 26.902 3.964 -38.707 1.00 84.38 217 VAL A O 1
ATOM 1707 N N . ALA A 1 218 ? 27.762 3.054 -36.831 1.00 82.44 218 ALA A N 1
ATOM 1708 C CA . ALA A 1 218 ? 28.361 4.258 -36.286 1.00 82.44 218 ALA A CA 1
ATOM 1709 C C . ALA A 1 218 ? 29.473 4.804 -37.196 1.00 82.44 218 ALA A C 1
ATOM 1711 O O . ALA A 1 218 ? 30.048 4.097 -38.023 1.00 82.44 218 ALA A O 1
ATOM 1712 N N . ASP A 1 219 ? 29.754 6.096 -37.052 1.00 80.44 219 ASP A N 1
ATOM 1713 C CA . ASP A 1 219 ? 30.907 6.727 -37.685 1.00 80.44 219 ASP A CA 1
ATOM 1714 C C . ASP A 1 219 ? 32.242 6.248 -37.077 1.00 80.44 219 ASP A C 1
ATOM 1716 O O . ASP A 1 219 ? 32.279 5.565 -36.052 1.00 80.44 219 ASP A O 1
ATOM 1720 N N . ASP A 1 220 ? 33.361 6.646 -37.692 1.00 74.62 220 ASP A N 1
ATOM 1721 C CA . ASP A 1 220 ? 34.721 6.313 -37.231 1.00 74.62 220 ASP A CA 1
ATOM 1722 C C . ASP A 1 220 ? 35.025 6.808 -35.799 1.00 74.62 220 ASP A C 1
ATOM 1724 O O . ASP A 1 220 ? 36.035 6.430 -35.202 1.00 74.62 220 ASP A O 1
ATOM 1728 N N . TYR A 1 221 ? 34.162 7.664 -35.242 1.00 73.94 221 TYR A N 1
ATOM 1729 C CA . TYR A 1 221 ? 34.254 8.205 -33.889 1.00 73.94 221 TYR A CA 1
ATOM 1730 C C . TYR A 1 221 ? 33.328 7.485 -32.893 1.00 73.94 221 TYR A C 1
ATOM 1732 O O . TYR A 1 221 ? 33.325 7.839 -31.714 1.00 73.94 221 TYR A O 1
ATOM 1740 N N . GLY A 1 222 ? 32.579 6.466 -33.328 1.00 76.00 222 GLY A N 1
ATOM 1741 C CA . GLY A 1 222 ? 31.688 5.670 -32.483 1.00 76.00 222 GLY A CA 1
ATOM 1742 C C . GLY A 1 222 ? 30.338 6.330 -32.189 1.00 76.00 222 GLY A C 1
ATOM 1743 O O . GLY A 1 222 ? 29.688 5.971 -31.203 1.00 76.00 222 GLY A O 1
ATOM 1744 N N . PHE A 1 223 ? 29.904 7.284 -33.016 1.00 81.44 223 PHE A N 1
ATOM 1745 C CA . PHE A 1 223 ? 28.619 7.966 -32.881 1.00 81.44 223 PHE A CA 1
ATOM 1746 C C . PHE A 1 223 ? 27.657 7.617 -34.016 1.00 81.44 223 PHE A C 1
ATOM 1748 O O . PHE A 1 223 ? 28.049 7.392 -35.158 1.00 81.44 223 PHE A O 1
ATOM 1755 N N . LEU A 1 224 ? 26.364 7.613 -33.696 1.00 83.81 224 LEU A N 1
ATOM 1756 C CA . LEU A 1 224 ? 25.292 7.353 -34.651 1.00 83.81 224 LEU A CA 1
ATOM 1757 C C . LEU A 1 224 ? 24.500 8.637 -34.919 1.00 83.81 224 LEU A C 1
ATOM 1759 O O . LEU A 1 224 ? 24.099 9.339 -33.990 1.00 83.81 224 LEU A O 1
ATOM 1763 N N . VAL A 1 225 ? 24.256 8.946 -36.191 1.00 84.38 225 VAL A N 1
ATOM 1764 C CA . VAL A 1 225 ? 23.425 10.073 -36.648 1.00 84.38 225 VAL A CA 1
ATOM 1765 C C . VAL A 1 225 ? 22.056 9.588 -37.142 1.00 84.38 225 VAL A C 1
ATOM 1767 O O . VAL A 1 225 ? 21.899 8.457 -37.586 1.00 84.38 225 VAL A O 1
ATOM 1770 N N . LYS A 1 226 ? 21.024 10.438 -37.084 1.00 83.12 226 LYS A N 1
ATOM 1771 C CA . LYS A 1 226 ? 19.615 10.049 -37.319 1.00 83.12 226 LYS A CA 1
ATOM 1772 C C . LYS A 1 226 ? 19.365 9.235 -38.597 1.00 83.12 226 LYS A C 1
ATOM 1774 O O . LYS A 1 226 ? 18.591 8.285 -38.587 1.00 83.12 226 LYS A O 1
ATOM 1779 N N . ASN A 1 227 ? 20.010 9.601 -39.701 1.00 81.62 227 ASN A N 1
ATOM 1780 C CA . ASN A 1 227 ? 19.895 8.922 -40.998 1.00 81.62 227 ASN A CA 1
ATOM 1781 C C . ASN A 1 227 ? 20.486 7.501 -41.006 1.00 81.62 227 ASN A C 1
ATOM 1783 O O . ASN A 1 227 ? 20.167 6.723 -41.899 1.00 81.62 227 ASN A O 1
ATOM 1787 N N . GLN A 1 228 ? 21.317 7.153 -40.025 1.00 84.19 228 GLN A N 1
ATOM 1788 C CA . GLN A 1 228 ? 21.884 5.818 -39.857 1.00 84.19 228 GLN A CA 1
ATOM 1789 C C . GLN A 1 228 ? 20.970 4.874 -39.055 1.00 84.19 228 GLN A C 1
ATOM 1791 O O . GLN A 1 228 ? 21.155 3.663 -39.129 1.00 84.19 228 GLN A O 1
ATOM 1796 N N . LEU A 1 229 ? 19.936 5.372 -38.357 1.00 80.94 229 LEU A N 1
ATOM 1797 C CA . LEU A 1 229 ? 18.996 4.520 -37.606 1.00 80.94 229 LEU A CA 1
ATOM 1798 C C . LEU A 1 229 ? 18.235 3.533 -38.501 1.00 80.94 229 LEU A C 1
ATOM 1800 O O . LEU A 1 229 ? 17.933 2.418 -38.081 1.00 80.94 229 LEU A O 1
ATOM 1804 N N . GLN A 1 230 ? 17.957 3.919 -39.747 1.00 81.62 230 GLN A N 1
ATOM 1805 C CA . GLN A 1 230 ? 17.324 3.020 -40.706 1.00 81.62 230 GLN A CA 1
ATOM 1806 C C . GLN A 1 230 ? 18.260 1.858 -41.078 1.00 81.62 230 GLN A C 1
ATOM 1808 O O . GLN A 1 230 ? 17.831 0.707 -41.095 1.00 81.62 230 GLN A O 1
ATOM 1813 N N . ALA A 1 231 ? 19.548 2.137 -41.308 1.00 81.19 231 ALA A N 1
ATOM 1814 C CA . ALA A 1 231 ? 20.553 1.104 -41.565 1.00 81.19 231 ALA A CA 1
ATOM 1815 C C . ALA A 1 231 ? 20.768 0.205 -40.335 1.00 81.19 231 ALA A C 1
ATOM 1817 O O . ALA A 1 231 ? 20.838 -1.013 -40.465 1.00 81.19 231 ALA A O 1
ATOM 1818 N N . PHE A 1 232 ? 20.763 0.797 -39.138 1.00 81.81 232 PHE A N 1
ATOM 1819 C CA . PHE A 1 232 ? 20.835 0.075 -37.870 1.00 81.81 232 PHE A CA 1
ATOM 1820 C C . PHE A 1 232 ? 19.659 -0.894 -37.678 1.00 81.81 232 PHE A C 1
ATOM 1822 O O . PHE A 1 232 ? 19.879 -2.041 -37.303 1.00 81.81 232 PHE A O 1
ATOM 1829 N N . SER A 1 233 ? 18.427 -0.499 -38.026 1.00 79.88 233 SER A N 1
ATOM 1830 C CA . SER A 1 233 ? 17.275 -1.419 -37.993 1.00 79.88 233 SER A CA 1
ATOM 1831 C C . SER A 1 233 ? 17.436 -2.624 -38.930 1.00 79.88 233 SER A C 1
ATOM 1833 O O . SER A 1 233 ? 17.006 -3.730 -38.598 1.00 79.88 233 SER A O 1
ATOM 1835 N N . GLY A 1 234 ? 18.111 -2.427 -40.069 1.00 77.62 234 GLY A N 1
ATOM 1836 C CA . GLY A 1 234 ? 18.459 -3.499 -40.999 1.00 77.62 234 GLY A CA 1
ATOM 1837 C C . GLY A 1 234 ? 19.492 -4.471 -40.424 1.00 77.62 234 GLY A C 1
ATOM 1838 O O . GLY A 1 234 ? 19.315 -5.680 -40.545 1.00 77.62 234 GLY A O 1
ATOM 1839 N N . GLU A 1 235 ? 20.522 -3.966 -39.738 1.00 80.88 235 GLU A N 1
ATOM 1840 C CA . GLU A 1 235 ? 21.528 -4.803 -39.057 1.00 80.88 235 GLU A CA 1
ATOM 1841 C C . GLU A 1 235 ? 20.944 -5.605 -37.885 1.00 80.88 235 GLU A C 1
ATOM 1843 O O . GLU A 1 235 ? 21.417 -6.702 -37.595 1.00 80.88 235 GLU A O 1
ATOM 1848 N N . LEU A 1 236 ? 19.886 -5.103 -37.242 1.00 76.38 236 LEU A N 1
ATOM 1849 C CA . LEU A 1 236 ? 19.150 -5.831 -36.203 1.00 76.38 236 LEU A CA 1
ATOM 1850 C C . LEU A 1 236 ? 18.190 -6.894 -36.758 1.00 76.38 236 LEU A C 1
ATOM 1852 O O . LEU A 1 236 ? 17.533 -7.587 -35.982 1.00 76.38 236 LEU A O 1
ATOM 1856 N N . GLY A 1 237 ? 18.101 -7.041 -38.084 1.00 72.06 237 GLY A N 1
ATOM 1857 C CA . GLY A 1 237 ? 17.270 -8.057 -38.726 1.00 72.06 237 GLY A CA 1
ATOM 1858 C C . GLY A 1 237 ? 15.768 -7.820 -38.561 1.00 72.06 237 GLY A C 1
ATOM 1859 O O . GLY A 1 237 ? 14.996 -8.779 -38.569 1.00 72.06 237 GLY A O 1
ATOM 1860 N N . MET A 1 238 ? 15.333 -6.565 -38.395 1.00 74.06 238 MET A N 1
ATOM 1861 C CA . MET A 1 238 ? 13.910 -6.244 -38.270 1.00 74.06 238 MET A CA 1
ATOM 1862 C C . MET A 1 238 ? 13.162 -6.608 -39.565 1.00 74.06 238 MET A C 1
ATOM 1864 O O . MET A 1 238 ? 13.564 -6.219 -40.660 1.00 74.06 238 MET A O 1
ATOM 1868 N N . HIS A 1 239 ? 12.066 -7.369 -39.442 1.00 62.59 239 HIS A N 1
ATOM 1869 C CA . HIS A 1 239 ? 11.267 -7.832 -40.588 1.00 62.59 239 HIS A CA 1
ATOM 1870 C C . HIS A 1 239 ? 10.584 -6.692 -41.358 1.00 62.59 239 HIS A C 1
ATOM 1872 O O . HIS A 1 239 ? 10.350 -6.822 -42.559 1.00 62.59 239 HIS A O 1
ATOM 1878 N N . GLU A 1 240 ? 10.298 -5.580 -40.682 1.00 72.06 240 GLU A N 1
ATOM 1879 C CA . GLU A 1 240 ? 9.827 -4.336 -41.282 1.00 72.06 240 GLU A CA 1
ATOM 1880 C C . GLU A 1 240 ? 10.823 -3.223 -40.947 1.00 72.06 240 GLU A C 1
ATOM 1882 O O . GLU A 1 240 ? 11.265 -3.090 -39.805 1.00 72.06 240 GLU A O 1
ATOM 1887 N N . ALA A 1 241 ? 11.208 -2.441 -41.957 1.00 70.19 241 ALA A N 1
ATOM 1888 C CA . ALA A 1 241 ? 12.081 -1.293 -41.754 1.00 70.19 241 ALA A CA 1
ATOM 1889 C C . ALA A 1 241 ? 11.338 -0.211 -40.962 1.00 70.19 241 ALA A C 1
ATOM 1891 O O . ALA A 1 241 ? 10.171 0.067 -41.245 1.00 70.19 241 ALA A O 1
ATOM 1892 N N . LEU A 1 242 ? 12.036 0.437 -40.025 1.00 77.00 242 LEU A N 1
ATOM 1893 C CA . LEU A 1 242 ? 11.475 1.552 -39.263 1.00 77.00 242 LEU A CA 1
ATOM 1894 C C . LEU A 1 242 ? 10.961 2.647 -40.207 1.00 77.00 242 LEU A C 1
ATOM 1896 O O . LEU A 1 242 ? 11.658 3.086 -41.129 1.00 77.00 242 LEU A O 1
ATOM 1900 N N . THR A 1 243 ? 9.744 3.118 -39.956 1.00 82.75 243 THR A N 1
ATOM 1901 C CA . THR A 1 243 ? 9.171 4.263 -40.662 1.00 82.75 243 THR A CA 1
ATOM 1902 C C . THR A 1 243 ? 9.875 5.556 -40.252 1.00 82.75 243 THR A C 1
ATOM 1904 O O . THR A 1 243 ? 10.401 5.689 -39.147 1.00 82.75 243 THR A O 1
ATOM 1907 N N . ASN A 1 244 ? 9.836 6.574 -41.119 1.00 80.81 244 ASN A N 1
ATOM 1908 C CA . ASN A 1 244 ? 10.412 7.885 -40.798 1.00 80.81 244 ASN A CA 1
ATOM 1909 C C . ASN A 1 244 ? 9.807 8.501 -39.521 1.00 80.81 244 ASN A C 1
ATOM 1911 O O . ASN A 1 244 ? 10.512 9.181 -38.786 1.00 80.81 244 ASN A O 1
ATOM 1915 N N . SER A 1 245 ? 8.526 8.244 -39.230 1.00 82.94 245 SER A N 1
ATOM 1916 C CA . SER A 1 245 ? 7.875 8.686 -37.990 1.00 82.94 245 SER A CA 1
ATOM 1917 C C . SER A 1 245 ? 8.426 7.992 -36.744 1.00 82.94 245 SER A C 1
ATOM 1919 O O . SER A 1 245 ? 8.645 8.651 -35.734 1.00 82.94 245 SER A O 1
ATOM 1921 N N . GLU A 1 246 ? 8.698 6.688 -36.815 1.00 81.50 246 GLU A N 1
ATOM 1922 C CA . GLU A 1 246 ? 9.278 5.938 -35.692 1.00 81.50 246 GLU A CA 1
ATOM 1923 C C . GLU A 1 246 ? 10.723 6.364 -35.434 1.00 81.50 246 GLU A C 1
ATOM 1925 O O . GLU A 1 246 ? 11.107 6.586 -34.288 1.00 81.50 246 GLU A O 1
ATOM 1930 N N . ILE A 1 247 ? 11.502 6.571 -36.501 1.00 83.31 247 ILE A N 1
ATOM 1931 C CA . ILE A 1 247 ? 12.864 7.111 -36.412 1.00 83.31 247 ILE A CA 1
ATOM 1932 C C . ILE A 1 247 ? 12.847 8.504 -35.769 1.00 83.31 247 ILE A C 1
ATOM 1934 O O . ILE A 1 247 ? 13.676 8.797 -34.907 1.00 83.31 247 ILE A O 1
ATOM 1938 N N . ASP A 1 248 ? 11.904 9.365 -36.158 1.00 81.81 248 ASP 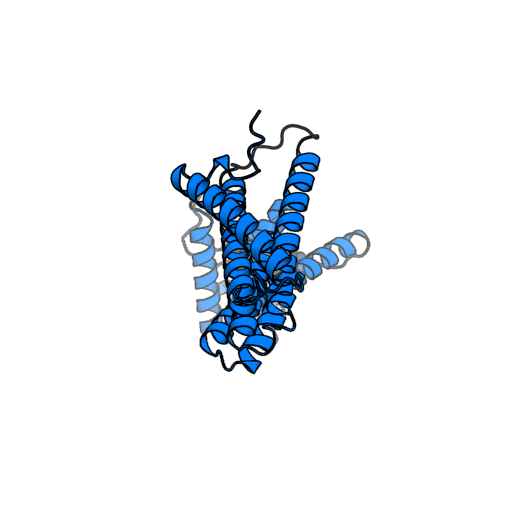A N 1
ATOM 1939 C CA . ASP A 1 248 ? 11.749 10.707 -35.593 1.00 81.81 248 ASP A CA 1
ATOM 1940 C C . ASP A 1 248 ? 11.437 10.674 -34.093 1.00 81.81 248 ASP A C 1
ATOM 1942 O O . ASP A 1 248 ? 12.030 11.442 -33.327 1.00 81.81 248 ASP A O 1
ATOM 1946 N N . ASP A 1 249 ? 10.540 9.785 -33.672 1.00 82.44 249 ASP A N 1
ATOM 1947 C CA . ASP A 1 249 ? 10.131 9.655 -32.276 1.00 82.44 249 ASP A CA 1
ATOM 1948 C C . ASP A 1 249 ? 11.227 9.028 -31.409 1.00 82.44 249 ASP A C 1
ATOM 1950 O O . ASP A 1 249 ? 11.543 9.572 -30.346 1.00 82.44 249 ASP A O 1
ATOM 1954 N N . MET A 1 250 ? 11.875 7.955 -31.874 1.00 82.94 250 MET A N 1
ATOM 1955 C CA . MET A 1 250 ? 13.029 7.347 -31.198 1.00 82.94 250 MET A CA 1
ATOM 1956 C C . MET A 1 250 ? 14.156 8.368 -31.018 1.00 82.94 250 MET A C 1
ATOM 1958 O O . MET A 1 250 ? 14.673 8.549 -29.914 1.00 82.94 250 MET A O 1
ATOM 1962 N N . TRP A 1 251 ? 14.488 9.107 -32.081 1.00 85.25 251 TRP A N 1
ATOM 1963 C CA . TRP A 1 251 ? 15.542 10.117 -32.053 1.00 85.25 251 TRP A CA 1
ATOM 1964 C C . TRP A 1 251 ? 15.249 11.243 -31.055 1.00 85.25 251 TRP A C 1
ATOM 1966 O O . TRP A 1 251 ? 16.133 11.671 -30.311 1.00 85.25 251 TRP A O 1
ATOM 1976 N N . ARG A 1 252 ? 13.996 11.715 -30.992 1.00 83.94 252 ARG A N 1
ATOM 1977 C CA . ARG A 1 252 ? 13.581 12.731 -30.011 1.00 83.94 252 ARG A CA 1
ATOM 1978 C C . ARG A 1 252 ? 13.733 12.240 -28.578 1.00 83.94 252 ARG A C 1
ATOM 1980 O O . ARG A 1 252 ? 14.204 13.007 -27.740 1.00 83.94 252 ARG A O 1
ATOM 1987 N N . GLN A 1 253 ? 13.348 10.997 -28.297 1.00 80.75 253 GLN A N 1
ATOM 1988 C CA . GLN A 1 253 ? 13.456 10.427 -26.955 1.00 80.75 253 GLN A CA 1
ATOM 1989 C C . GLN A 1 253 ? 14.920 10.253 -26.529 1.00 80.75 253 GLN A C 1
ATOM 1991 O O . GLN A 1 253 ? 15.280 10.654 -25.424 1.00 80.75 253 GLN A O 1
ATOM 1996 N N . MET A 1 254 ? 15.787 9.757 -27.418 1.00 82.75 254 MET A N 1
ATOM 1997 C CA . MET A 1 254 ? 17.225 9.631 -27.141 1.00 82.75 254 MET A CA 1
ATOM 1998 C C . MET A 1 254 ? 17.868 10.995 -26.853 1.00 82.75 254 MET A C 1
ATOM 2000 O O . MET A 1 254 ? 18.602 11.136 -25.879 1.00 82.75 254 MET A O 1
ATOM 2004 N N . GLN A 1 255 ? 17.536 12.035 -27.630 1.00 80.19 255 GLN A N 1
ATOM 2005 C CA . GLN A 1 255 ? 18.033 13.397 -27.384 1.00 80.19 255 GLN A CA 1
ATOM 2006 C C . GLN A 1 255 ? 17.501 14.022 -26.085 1.00 80.19 255 GLN A C 1
ATOM 2008 O O . GLN A 1 255 ? 18.168 14.874 -25.495 1.00 80.19 255 GLN A O 1
ATOM 2013 N N . GLN A 1 256 ? 16.287 13.670 -25.657 1.00 76.19 256 GLN A N 1
ATOM 2014 C CA . GLN A 1 256 ? 15.750 14.116 -24.369 1.00 76.19 256 GLN A CA 1
ATOM 2015 C C . GLN A 1 256 ? 16.481 13.441 -23.205 1.00 76.19 256 GLN A C 1
ATOM 2017 O O . GLN A 1 256 ? 16.887 14.148 -22.284 1.00 76.19 256 GLN A O 1
ATOM 2022 N N . ASN A 1 257 ? 16.724 12.129 -23.296 1.00 67.75 257 ASN A N 1
ATOM 2023 C CA . ASN A 1 257 ? 17.478 11.371 -22.294 1.00 67.75 257 ASN A CA 1
ATOM 2024 C C . ASN A 1 257 ? 18.933 11.853 -22.169 1.00 67.75 257 ASN A C 1
ATOM 2026 O O . ASN A 1 257 ? 19.454 11.986 -21.061 1.00 67.75 257 ASN A O 1
ATOM 2030 N N . ASP A 1 258 ? 19.571 12.186 -23.293 1.00 67.81 258 ASP A N 1
ATOM 2031 C CA . ASP A 1 258 ? 20.932 12.730 -23.318 1.00 67.81 258 ASP A CA 1
ATOM 2032 C C . ASP A 1 258 ? 21.020 14.089 -22.600 1.00 67.81 258 ASP A C 1
ATOM 2034 O O . ASP A 1 258 ? 21.919 14.330 -21.792 1.00 67.81 258 ASP A O 1
ATOM 2038 N N . LYS A 1 259 ? 20.022 14.963 -22.802 1.00 65.25 259 LYS A N 1
ATOM 2039 C CA . LYS A 1 259 ? 19.936 16.270 -22.125 1.00 65.25 259 LYS A CA 1
ATOM 2040 C C . LYS A 1 259 ? 19.700 16.156 -20.620 1.00 65.25 259 LYS A C 1
ATOM 2042 O O . LYS A 1 259 ? 20.193 17.003 -19.877 1.00 65.25 259 LYS A O 1
ATOM 2047 N N . SER A 1 260 ? 18.940 15.161 -20.162 1.00 56.84 260 SER A N 1
ATOM 2048 C CA . SER A 1 260 ? 18.710 14.941 -18.728 1.00 56.84 260 SER A CA 1
ATOM 2049 C C . SER A 1 260 ? 19.925 14.351 -18.008 1.00 56.84 260 SER A C 1
ATOM 2051 O O . SER A 1 260 ? 20.109 14.630 -16.826 1.00 56.84 260 SER A O 1
ATOM 2053 N N . ALA A 1 261 ? 20.769 13.588 -18.708 1.00 52.22 261 ALA A N 1
ATOM 2054 C CA . ALA A 1 261 ? 21.951 12.945 -18.135 1.00 52.22 261 ALA A CA 1
ATOM 2055 C C . ALA A 1 261 ? 23.127 13.914 -17.881 1.00 52.22 261 ALA A C 1
ATOM 2057 O O . ALA A 1 261 ? 23.837 13.764 -16.890 1.00 52.22 261 ALA A O 1
ATOM 2058 N N . HIS A 1 262 ? 23.306 14.941 -18.720 1.00 53.81 262 HIS A N 1
ATOM 2059 C CA . HIS A 1 262 ? 24.527 15.766 -18.765 1.00 53.81 262 HIS A CA 1
ATOM 2060 C C . HIS A 1 262 ? 24.412 17.143 -18.074 1.00 53.81 262 HIS A C 1
ATOM 2062 O O . HIS A 1 262 ? 25.042 18.116 -18.482 1.00 53.81 262 HIS A O 1
ATOM 2068 N N . THR A 1 263 ? 23.633 17.258 -16.990 1.00 47.50 263 THR A N 1
ATOM 2069 C CA . THR A 1 263 ? 23.643 18.465 -16.124 1.00 47.50 263 THR A CA 1
ATOM 2070 C C . THR A 1 263 ? 24.844 18.534 -15.165 1.00 47.50 263 THR A C 1
ATOM 2072 O O . THR A 1 263 ? 24.914 19.437 -14.330 1.00 47.50 263 THR A O 1
ATOM 2075 N N . ARG A 1 264 ? 25.817 17.624 -15.289 1.00 44.44 264 ARG A N 1
ATOM 2076 C CA . ARG A 1 264 ? 27.093 17.637 -14.563 1.00 44.44 264 ARG A CA 1
ATOM 2077 C C . ARG A 1 264 ? 28.240 17.425 -15.553 1.00 44.44 264 ARG A C 1
ATOM 2079 O O . ARG A 1 264 ? 28.296 16.367 -16.156 1.00 44.44 264 ARG A O 1
ATOM 2086 N N . ASP A 1 265 ? 29.062 18.467 -15.695 1.00 44.66 265 ASP A N 1
ATOM 2087 C CA . ASP A 1 265 ? 30.418 18.520 -16.264 1.00 44.66 265 ASP A CA 1
ATOM 2088 C C . ASP A 1 265 ? 30.723 17.666 -17.509 1.00 44.66 265 ASP A C 1
ATOM 2090 O O . ASP A 1 265 ? 30.933 16.468 -17.398 1.00 44.66 265 ASP A O 1
ATOM 2094 N N . ASP A 1 266 ? 30.844 18.304 -18.685 1.00 38.22 266 ASP A N 1
ATOM 2095 C CA . ASP A 1 266 ? 32.087 18.244 -19.478 1.00 38.22 266 ASP A CA 1
ATOM 2096 C C . ASP A 1 266 ? 32.058 19.112 -20.753 1.00 38.22 266 ASP A C 1
ATOM 2098 O O . ASP A 1 266 ? 31.038 19.305 -21.418 1.00 38.22 266 ASP A O 1
ATOM 2102 N N . ALA A 1 267 ? 33.227 19.665 -21.086 1.00 41.09 267 ALA A N 1
ATOM 2103 C CA . ALA A 1 267 ? 33.465 20.663 -22.132 1.00 41.09 267 ALA A CA 1
ATOM 2104 C C . ALA A 1 267 ? 33.839 20.075 -23.514 1.00 41.09 267 ALA A C 1
ATOM 2106 O O . ALA A 1 267 ? 34.395 20.787 -24.354 1.00 41.09 267 ALA A O 1
ATOM 2107 N N . GLN A 1 268 ? 33.502 18.814 -23.797 1.00 45.38 268 GLN A N 1
ATOM 2108 C CA . GLN A 1 268 ? 33.734 18.179 -25.101 1.00 45.38 268 GLN A CA 1
ATOM 2109 C C . GLN A 1 268 ? 32.402 17.819 -25.768 1.00 45.38 268 GLN A C 1
ATOM 2111 O O . GLN A 1 268 ? 31.790 16.789 -25.516 1.00 45.38 268 GLN A O 1
ATOM 2116 N N . ARG A 1 269 ? 31.944 18.712 -26.642 1.00 46.25 269 ARG A N 1
ATOM 2117 C CA . ARG A 1 269 ? 30.679 18.609 -27.373 1.00 46.25 269 ARG A CA 1
ATOM 2118 C C . ARG A 1 269 ? 30.904 17.918 -28.729 1.00 46.25 269 ARG A C 1
ATOM 2120 O O . ARG A 1 269 ? 31.620 18.501 -29.545 1.00 46.25 269 ARG A O 1
ATOM 2127 N N . PRO A 1 270 ? 30.262 16.785 -29.063 1.00 45.00 270 PRO A N 1
ATOM 2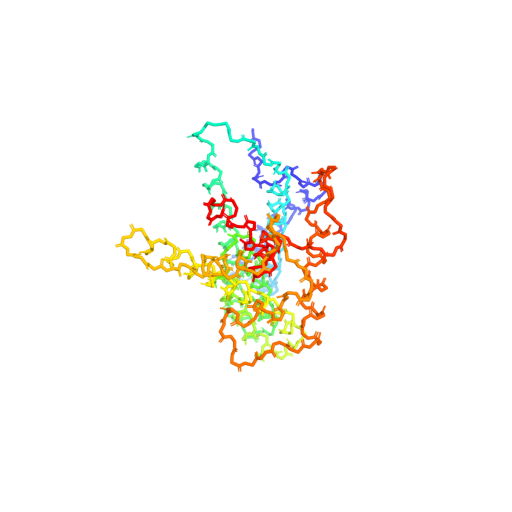128 C CA . PRO A 1 270 ? 29.979 16.456 -30.456 1.00 45.00 270 PRO A CA 1
ATOM 2129 C C . PRO A 1 270 ? 28.820 17.335 -30.948 1.00 45.00 270 PRO A C 1
ATOM 2131 O O . PRO A 1 270 ? 27.983 17.790 -30.165 1.00 45.00 270 PRO A O 1
ATOM 2134 N N . ALA A 1 271 ? 28.775 17.627 -32.248 1.00 45.97 271 ALA A N 1
ATOM 2135 C CA . ALA A 1 271 ? 27.700 18.413 -32.854 1.00 45.97 271 ALA A CA 1
ATOM 2136 C C . ALA A 1 271 ? 26.313 17.865 -32.457 1.00 45.97 271 ALA A C 1
ATOM 2138 O O . ALA A 1 271 ? 26.149 16.663 -32.283 1.00 45.97 271 ALA A O 1
ATOM 2139 N N . SER A 1 272 ? 25.313 18.745 -32.339 1.00 56.44 272 SER A N 1
ATOM 2140 C CA . SER A 1 272 ? 23.977 18.521 -31.745 1.00 56.44 272 SER A CA 1
ATOM 2141 C C . SER A 1 272 ? 23.096 17.411 -32.356 1.00 56.44 272 SER A C 1
ATOM 2143 O O . SER A 1 272 ? 21.896 17.373 -32.082 1.00 56.44 272 SER A O 1
ATOM 2145 N N . ASN A 1 273 ? 23.648 16.554 -33.213 1.00 69.06 273 ASN A N 1
ATOM 2146 C CA . ASN A 1 273 ? 22.943 15.632 -34.092 1.00 69.06 273 ASN A CA 1
ATOM 2147 C C . ASN A 1 273 ? 23.508 14.195 -34.068 1.00 69.06 273 ASN A C 1
ATOM 2149 O O . ASN A 1 273 ? 23.202 13.444 -34.992 1.00 69.06 273 ASN A O 1
ATOM 2153 N N . ALA A 1 274 ? 24.283 13.797 -33.055 1.00 77.94 274 ALA A N 1
ATOM 2154 C CA . ALA A 1 274 ? 24.815 12.435 -32.932 1.00 77.94 274 ALA A CA 1
ATOM 2155 C C . ALA A 1 274 ? 24.607 11.861 -31.515 1.00 77.94 274 ALA A C 1
ATOM 2157 O O . ALA A 1 274 ? 24.585 12.626 -30.552 1.00 77.94 274 ALA A O 1
ATOM 2158 N N . ILE A 1 275 ? 24.431 10.541 -31.394 1.00 81.81 275 ILE A N 1
ATOM 2159 C CA . ILE A 1 275 ? 24.239 9.815 -30.124 1.00 81.81 275 ILE A CA 1
ATOM 2160 C C . ILE A 1 275 ? 25.332 8.757 -29.934 1.00 81.81 275 ILE A C 1
ATOM 2162 O O . ILE A 1 275 ? 25.768 8.134 -30.902 1.00 81.81 275 ILE A O 1
ATOM 2166 N N . SER A 1 276 ? 25.775 8.549 -28.693 1.00 83.31 276 SER A N 1
ATOM 2167 C CA . SER A 1 276 ? 26.715 7.475 -28.345 1.00 83.31 276 SER A CA 1
ATOM 2168 C C . SER A 1 276 ? 25.984 6.142 -28.125 1.00 83.31 276 SER A C 1
ATOM 2170 O O . SER A 1 276 ? 24.772 6.129 -27.879 1.00 83.31 276 SER A O 1
ATOM 2172 N N . PHE A 1 277 ? 26.713 5.017 -28.152 1.00 80.38 277 PHE A N 1
ATOM 2173 C CA . PHE A 1 277 ? 26.141 3.715 -27.775 1.00 80.38 277 PHE A CA 1
ATOM 2174 C C . PHE A 1 277 ? 25.616 3.719 -26.335 1.00 80.38 277 PHE A C 1
ATOM 2176 O O . PHE A 1 277 ? 24.618 3.070 -26.043 1.00 80.38 277 PHE A O 1
ATOM 2183 N N . ASP A 1 278 ? 26.255 4.472 -25.441 1.00 75.06 278 ASP A N 1
ATOM 2184 C CA . ASP A 1 278 ? 25.839 4.566 -24.046 1.00 75.06 278 ASP A CA 1
ATOM 2185 C C . ASP A 1 278 ? 24.488 5.280 -23.898 1.00 75.06 278 ASP A C 1
ATOM 2187 O O . ASP A 1 278 ? 23.567 4.757 -23.272 1.00 75.06 278 ASP A O 1
ATOM 2191 N N . THR A 1 279 ? 24.320 6.408 -24.596 1.00 79.06 279 THR A N 1
ATOM 2192 C CA . THR A 1 279 ? 23.045 7.133 -24.695 1.00 79.06 279 THR A CA 1
ATOM 2193 C C . THR A 1 279 ? 21.948 6.245 -25.296 1.00 79.06 279 THR A C 1
ATOM 2195 O O . THR A 1 279 ? 20.821 6.216 -24.794 1.00 79.06 279 THR A O 1
ATOM 2198 N N . PHE A 1 280 ? 22.271 5.497 -26.358 1.00 83.00 280 PHE A N 1
ATOM 2199 C CA . PHE A 1 280 ? 21.349 4.550 -26.985 1.00 83.00 280 PHE A CA 1
ATOM 2200 C C . PHE A 1 280 ? 20.958 3.424 -26.025 1.00 83.00 280 PHE A C 1
ATOM 2202 O O . PHE A 1 280 ? 19.772 3.151 -25.853 1.00 83.00 280 PHE A O 1
ATOM 2209 N N . TRP A 1 281 ? 21.934 2.805 -25.361 1.00 78.19 281 TRP A N 1
ATOM 2210 C CA . TRP A 1 281 ? 21.704 1.711 -24.425 1.00 78.19 281 TRP A CA 1
ATOM 2211 C C . TRP A 1 281 ? 20.860 2.165 -23.239 1.00 78.19 281 TRP A C 1
ATOM 2213 O O . TRP A 1 281 ? 19.898 1.501 -22.874 1.00 78.19 281 TRP A O 1
ATOM 2223 N N . ARG A 1 282 ? 21.162 3.336 -22.678 1.00 74.25 282 ARG A N 1
ATOM 2224 C CA . ARG A 1 282 ? 20.395 3.950 -21.593 1.00 74.25 282 ARG A CA 1
ATOM 2225 C C . ARG A 1 282 ? 18.945 4.234 -21.984 1.00 74.25 282 ARG A C 1
ATOM 2227 O O . ARG A 1 282 ? 18.042 4.010 -21.181 1.00 74.25 282 ARG A O 1
ATOM 2234 N N . TRP A 1 283 ? 18.701 4.683 -23.216 1.00 82.56 283 TRP A N 1
ATOM 2235 C CA . TRP A 1 283 ? 17.344 4.794 -23.757 1.00 82.56 283 TRP A CA 1
ATOM 2236 C C . TRP A 1 283 ? 16.680 3.420 -23.945 1.00 82.56 283 TRP A C 1
ATOM 2238 O O . TRP A 1 283 ? 15.523 3.261 -23.565 1.00 82.56 283 TRP A O 1
ATOM 2248 N N . TRP A 1 284 ? 17.420 2.429 -24.451 1.00 79.19 284 TRP A N 1
ATOM 2249 C CA . TRP A 1 284 ? 16.942 1.063 -24.697 1.00 79.19 284 TRP A CA 1
ATOM 2250 C C . TRP A 1 284 ? 16.462 0.371 -23.417 1.00 79.19 284 TRP A C 1
ATOM 2252 O O . TRP A 1 284 ? 15.387 -0.226 -23.397 1.00 79.19 284 TRP A O 1
ATOM 2262 N N . VAL A 1 285 ? 17.228 0.486 -22.328 1.00 71.62 285 VAL A N 1
ATOM 2263 C CA . VAL A 1 285 ? 16.924 -0.198 -21.062 1.00 71.62 285 VAL A CA 1
ATOM 2264 C C . VAL A 1 285 ? 16.151 0.658 -20.052 1.00 71.62 285 VAL A C 1
ATOM 2266 O O . VAL A 1 285 ? 15.583 0.104 -19.116 1.00 71.62 285 VAL A O 1
ATOM 2269 N N . SER A 1 286 ? 16.036 1.973 -20.280 1.00 69.19 286 SER A N 1
ATOM 2270 C CA . SER A 1 286 ? 15.531 3.013 -19.360 1.00 69.19 286 SER A CA 1
ATOM 2271 C C . SER A 1 286 ? 16.518 3.448 -18.261 1.00 69.19 286 SER A C 1
ATOM 2273 O O . SER A 1 286 ? 17.326 2.666 -17.773 1.00 69.19 286 SER A O 1
ATOM 2275 N N . ASP A 1 287 ? 16.376 4.695 -17.782 1.00 65.44 287 ASP A N 1
ATOM 2276 C CA . ASP A 1 287 ? 17.253 5.300 -16.755 1.00 65.44 287 ASP A CA 1
ATOM 2277 C C . ASP A 1 287 ? 17.364 4.472 -15.468 1.00 65.44 287 ASP A C 1
ATOM 2279 O O . ASP A 1 287 ? 18.462 4.171 -15.017 1.00 65.44 287 ASP A O 1
ATOM 2283 N N . ALA A 1 288 ? 16.229 4.057 -14.896 1.00 55.53 288 ALA A N 1
ATOM 2284 C CA . ALA A 1 288 ? 16.205 3.295 -13.645 1.00 55.53 288 ALA A CA 1
ATOM 2285 C C . ALA A 1 288 ? 16.967 1.963 -13.741 1.00 55.53 288 ALA A C 1
ATOM 2287 O O . ALA A 1 288 ? 17.572 1.508 -12.772 1.00 55.53 288 ALA A O 1
ATOM 2288 N N . VAL A 1 289 ? 16.933 1.345 -14.918 1.00 58.66 289 VAL A N 1
ATOM 2289 C CA . VAL A 1 289 ? 17.629 0.097 -15.205 1.00 58.66 289 VAL A CA 1
ATOM 2290 C C . VAL A 1 289 ? 19.107 0.347 -15.459 1.00 58.66 289 VAL A C 1
ATOM 2292 O O . VAL A 1 289 ? 19.943 -0.368 -14.916 1.00 58.66 289 VAL A O 1
ATOM 2295 N N . TYR A 1 290 ? 19.436 1.364 -16.253 1.00 64.19 290 TYR A N 1
ATOM 2296 C CA . TYR A 1 290 ? 20.816 1.746 -16.521 1.00 64.19 290 TYR A CA 1
ATOM 2297 C C . TYR A 1 290 ? 21.553 2.078 -15.214 1.00 64.19 290 TYR A C 1
ATOM 2299 O O . TYR A 1 290 ? 22.639 1.558 -14.969 1.00 64.19 290 TYR A O 1
ATOM 2307 N N . ASP A 1 291 ? 20.920 2.848 -14.325 1.00 63.75 291 ASP A N 1
ATOM 2308 C CA . ASP A 1 291 ? 21.460 3.195 -13.008 1.00 63.75 291 ASP A CA 1
ATOM 2309 C C . ASP A 1 291 ? 21.641 1.963 -12.108 1.00 63.75 291 ASP A C 1
ATOM 2311 O O . ASP A 1 291 ? 22.609 1.883 -11.350 1.00 63.75 291 ASP A O 1
ATOM 2315 N N . TYR A 1 292 ? 20.730 0.987 -12.183 1.00 59.50 292 TYR A N 1
ATOM 2316 C CA . TYR A 1 292 ? 20.870 -0.290 -11.482 1.00 59.50 292 TYR A CA 1
ATOM 2317 C C . TYR A 1 292 ? 22.056 -1.099 -12.028 1.00 59.50 292 TYR A C 1
ATOM 2319 O O . TYR A 1 292 ? 22.900 -1.553 -11.255 1.00 59.50 292 TYR A O 1
ATOM 2327 N N . MET A 1 293 ? 22.177 -1.223 -13.354 1.00 60.28 293 MET A N 1
ATOM 2328 C CA . MET A 1 293 ? 23.288 -1.938 -13.987 1.00 60.28 293 MET A CA 1
ATOM 2329 C C . MET A 1 293 ? 24.640 -1.280 -13.671 1.00 60.28 293 MET A C 1
ATOM 2331 O O . MET A 1 293 ? 25.588 -1.990 -13.343 1.00 60.28 293 MET A O 1
ATOM 2335 N N . MET A 1 294 ? 24.719 0.055 -13.690 1.00 62.16 294 MET A N 1
ATOM 2336 C CA . MET A 1 294 ? 25.905 0.821 -13.286 1.00 62.16 294 MET A CA 1
ATOM 2337 C C . MET A 1 294 ? 26.291 0.564 -11.823 1.00 62.16 294 MET A C 1
ATOM 2339 O O . MET A 1 294 ? 27.449 0.281 -11.524 1.00 62.16 294 MET A O 1
ATOM 2343 N N . LYS A 1 295 ? 25.322 0.617 -10.898 1.00 59.97 295 LYS A N 1
ATOM 2344 C CA . LYS A 1 295 ? 25.565 0.386 -9.460 1.00 59.97 295 LYS A CA 1
ATOM 2345 C C . LYS A 1 295 ? 26.084 -1.017 -9.154 1.00 59.97 295 LYS A C 1
ATOM 2347 O O . LYS A 1 295 ? 26.844 -1.182 -8.205 1.00 59.97 295 LYS A O 1
ATOM 2352 N N . HIS A 1 296 ? 25.685 -2.008 -9.946 1.00 50.44 296 HIS A N 1
ATOM 2353 C CA . HIS A 1 296 ? 26.083 -3.405 -9.775 1.00 50.44 296 HIS A CA 1
ATOM 2354 C C . HIS A 1 296 ? 27.216 -3.845 -10.725 1.00 50.44 296 HIS A C 1
ATOM 2356 O O . HIS A 1 296 ? 27.478 -5.041 -10.831 1.00 50.44 296 HIS A O 1
ATOM 2362 N N . ALA A 1 297 ? 27.901 -2.903 -11.396 1.00 57.09 297 ALA A N 1
ATOM 2363 C CA . ALA A 1 297 ? 28.997 -3.159 -12.345 1.00 57.09 297 ALA A CA 1
ATOM 2364 C C . ALA A 1 297 ? 28.635 -4.138 -13.488 1.00 57.09 297 ALA A C 1
ATOM 2366 O O . ALA A 1 297 ? 29.466 -4.899 -13.992 1.00 57.09 297 ALA A O 1
ATOM 2367 N N . LEU A 1 298 ? 27.367 -4.125 -13.903 1.00 52.44 298 LEU A N 1
ATOM 2368 C CA . LEU A 1 298 ? 26.819 -4.966 -14.968 1.00 52.44 298 LEU A CA 1
ATOM 2369 C C . LEU A 1 298 ? 26.940 -4.330 -16.362 1.00 52.44 298 LEU A C 1
ATOM 2371 O O . LEU A 1 298 ? 26.598 -4.993 -17.345 1.00 52.44 298 LEU A O 1
ATOM 2375 N N . ILE A 1 299 ? 27.451 -3.099 -16.466 1.00 51.12 299 ILE A N 1
ATOM 2376 C CA . ILE A 1 299 ? 27.796 -2.393 -17.713 1.00 51.12 299 ILE A CA 1
ATOM 2377 C C . ILE A 1 299 ? 29.046 -1.545 -17.558 1.00 51.12 299 ILE A C 1
ATOM 2379 O O . ILE A 1 299 ? 29.363 -1.178 -16.407 1.00 51.12 299 ILE A O 1
#

Organism: NCBI:txid53985